Protein AF-A0A2A5AUA8-F1 (afdb_monomer_lite)

pLDDT: mean 87.91, std 11.99, range [38.09, 98.44]

Secondary structure (DSSP, 8-state):
-----SSS--TT--B----EETTEEPP----B---PPPEEEEEESSEEETT---EEEEEEE--TTTS-HHHHHHH---EEEEEETTSS-EEEEEEEEE-SSTT-SSS--EEEEEPPP---TTSS-S-EEEEEEEESSSS--EEEEEEEEESP-EEEEEESS---TT-----EEEEES---SS----EETTEEPPPPPGGG-------GGG--

Sequence (212 aa):
MHYKATSKAIGYDGFAPEVKVFDILTDNNITIWYYAEPEYEIVQPTAVPANQEANLMIKTDFKWEINNKEKIIAHGNFTCRFMSFDGKKVVFTNATILTYPVGDEGDPNTVSCKSPKWDLSGGLLREENIRVDVSINGVDYSGDRTILISENLDVYKIVPLCGPNEGSTRVKIIGTGFKQKEEISVKWGVIITRPLDKQALFDFVYNEAEFE

Foldseek 3Di:
DDDDDDDDRCAFDWDDDWDDDPNDTDDDDDIDGDADDKAWDDWPPQEDALQDKDWIKTFIGRPVVRGDQVCLQVQWFKKKWKAAPVRPDIDIWGKDFAPPVHPDDDRTGIIITIDDRHDPVVDPDQKGKIFMWIGRNVPDTDHRDIHMHGHHFDWDDKPPPDDDPVDPDDIDTDGDDPPGPDFDWDDDPPDIDDGDDCVSDDDDDDDPVVPD

Radius of gyration: 24.74 Å; chains: 1; bounding box: 65×42×75 Å

Structure (mmCIF, N/CA/C/O backbone):
data_AF-A0A2A5AUA8-F1
#
_entry.id   AF-A0A2A5AUA8-F1
#
loop_
_atom_site.group_PDB
_atom_site.id
_atom_site.type_symbol
_atom_site.label_atom_id
_atom_site.label_alt_id
_atom_site.label_comp_id
_atom_site.label_asym_id
_atom_site.label_entity_id
_atom_site.label_seq_id
_atom_site.pdbx_PDB_ins_code
_atom_site.Cartn_x
_atom_site.Cartn_y
_atom_site.Cartn_z
_atom_site.occupancy
_atom_site.B_iso_or_equiv
_atom_site.auth_seq_id
_atom_site.auth_comp_id
_atom_site.auth_asym_id
_atom_site.auth_atom_id
_atom_site.pdbx_PDB_model_num
ATOM 1 N N . MET A 1 1 ? 17.686 -8.078 -18.981 1.00 43.06 1 MET A N 1
ATOM 2 C CA . MET A 1 1 ? 18.790 -8.053 -19.974 1.00 43.06 1 MET A CA 1
ATOM 3 C C . MET A 1 1 ? 19.761 -6.949 -19.571 1.00 43.06 1 MET A C 1
ATOM 5 O O . MET A 1 1 ? 19.478 -5.789 -19.828 1.00 43.06 1 MET A O 1
ATOM 9 N N . HIS A 1 2 ? 20.864 -7.275 -18.893 1.00 38.09 2 HIS A N 1
ATOM 10 C CA . HIS A 1 2 ? 21.948 -6.311 -18.670 1.00 38.09 2 HIS A CA 1
ATOM 11 C C . HIS A 1 2 ? 22.884 -6.370 -19.878 1.00 38.09 2 HIS A C 1
ATOM 13 O O . HIS A 1 2 ? 23.710 -7.276 -19.973 1.00 38.09 2 HIS A O 1
ATOM 19 N N . TYR A 1 3 ? 22.741 -5.446 -20.827 1.00 45.16 3 TYR A N 1
ATOM 20 C CA . TYR A 1 3 ? 23.708 -5.333 -21.914 1.00 45.16 3 TYR A CA 1
ATOM 21 C C . TYR A 1 3 ? 24.957 -4.597 -21.409 1.00 45.16 3 TYR A C 1
ATOM 23 O O . TYR A 1 3 ? 24.914 -3.413 -21.076 1.00 45.16 3 TYR A O 1
ATOM 31 N N . LYS A 1 4 ? 26.087 -5.305 -21.349 1.00 49.00 4 LYS A N 1
ATOM 32 C CA . LYS A 1 4 ? 27.426 -4.717 -21.239 1.00 49.00 4 LYS A CA 1
ATOM 33 C C . LYS A 1 4 ? 28.349 -5.422 -22.226 1.00 49.00 4 LYS A C 1
ATOM 35 O O . LYS A 1 4 ? 28.795 -6.528 -21.944 1.00 49.00 4 LYS A O 1
ATOM 40 N N . ALA A 1 5 ? 28.696 -4.748 -23.321 1.00 47.81 5 ALA A N 1
ATOM 41 C CA . ALA A 1 5 ? 30.000 -4.910 -23.963 1.00 47.81 5 ALA A CA 1
ATOM 42 C C . ALA A 1 5 ? 30.320 -3.719 -24.885 1.00 47.81 5 ALA A C 1
ATOM 44 O O . ALA A 1 5 ? 29.491 -3.314 -25.691 1.00 47.81 5 ALA A O 1
ATOM 45 N N . THR A 1 6 ? 31.565 -3.235 -24.776 1.00 48.31 6 THR A N 1
ATOM 46 C CA . THR A 1 6 ? 32.277 -2.189 -25.551 1.00 48.31 6 THR A CA 1
ATOM 47 C C . THR A 1 6 ? 32.065 -0.705 -25.167 1.00 48.31 6 THR A C 1
ATOM 49 O O . THR A 1 6 ? 31.080 -0.066 -25.500 1.00 48.31 6 THR A O 1
ATOM 52 N N . SER A 1 7 ? 33.055 -0.211 -24.403 1.00 49.25 7 SER A N 1
ATOM 53 C CA . SER A 1 7 ? 33.517 1.160 -24.061 1.00 49.25 7 SER A CA 1
ATOM 54 C C . SER A 1 7 ? 32.559 2.297 -23.667 1.00 49.25 7 SER A C 1
ATOM 56 O O . SER A 1 7 ? 33.035 3.265 -23.073 1.00 49.25 7 SER A O 1
ATOM 58 N N . LYS A 1 8 ? 31.243 2.195 -23.856 1.00 50.44 8 LYS A N 1
ATOM 59 C CA . LYS A 1 8 ? 30.264 3.086 -23.212 1.00 50.44 8 LYS A CA 1
ATOM 60 C C . LYS A 1 8 ? 28.939 2.341 -23.082 1.00 50.44 8 LYS A C 1
ATOM 62 O O . LYS A 1 8 ? 28.325 1.985 -24.080 1.00 50.44 8 LYS A O 1
ATOM 67 N N . ALA A 1 9 ? 28.521 2.044 -21.853 1.00 58.41 9 ALA A N 1
ATOM 68 C CA . ALA A 1 9 ? 27.186 1.500 -21.626 1.00 58.41 9 ALA A CA 1
ATOM 69 C C . ALA A 1 9 ? 26.150 2.512 -22.143 1.00 58.41 9 ALA A C 1
ATOM 71 O O . ALA A 1 9 ? 26.318 3.706 -21.904 1.00 58.41 9 ALA A O 1
ATOM 72 N N . ILE A 1 10 ? 25.095 2.037 -22.816 1.00 62.94 10 ILE A N 1
ATOM 73 C CA . ILE A 1 10 ? 23.994 2.873 -23.344 1.00 62.94 10 ILE A CA 1
ATOM 74 C C . ILE A 1 10 ? 23.304 3.669 -22.211 1.00 62.94 10 ILE A C 1
ATOM 76 O O . ILE A 1 10 ? 22.662 4.685 -22.448 1.00 62.94 10 ILE A O 1
ATOM 80 N N . GLY A 1 11 ? 23.520 3.265 -20.952 1.00 74.75 11 GLY A N 1
ATOM 81 C CA . GLY A 1 11 ? 23.094 4.018 -19.779 1.00 74.75 11 GLY A CA 1
ATOM 82 C C . GLY A 1 11 ? 21.574 4.089 -19.712 1.00 74.75 11 GLY A C 1
ATOM 83 O O . GLY A 1 11 ? 20.914 3.057 -19.801 1.00 74.75 11 GLY A O 1
ATOM 84 N N . TYR A 1 12 ? 21.047 5.303 -19.565 1.00 79.50 12 TYR A N 1
ATOM 85 C CA . TYR A 1 12 ? 19.610 5.592 -19.470 1.00 79.50 12 TYR A CA 1
ATOM 86 C C . TYR A 1 12 ? 19.040 6.202 -20.762 1.00 79.50 12 TYR A C 1
ATOM 88 O O . TYR A 1 12 ? 17.847 6.511 -20.843 1.00 79.50 12 TYR A O 1
ATOM 96 N N . ASP A 1 13 ? 19.882 6.365 -21.787 1.00 78.25 13 ASP A N 1
ATOM 97 C CA . ASP A 1 13 ? 19.450 6.873 -23.081 1.00 78.25 13 ASP A CA 1
ATOM 98 C C . ASP A 1 13 ? 18.596 5.829 -23.804 1.00 78.25 13 ASP A C 1
ATOM 100 O O . ASP A 1 13 ? 18.804 4.618 -23.701 1.00 78.25 13 ASP A O 1
ATOM 104 N N . GLY A 1 14 ? 17.588 6.316 -24.527 1.00 80.44 14 GLY A N 1
ATOM 105 C CA . GLY A 1 14 ? 16.722 5.444 -25.308 1.00 80.44 14 GLY A CA 1
ATOM 106 C C . GLY A 1 14 ? 17.417 4.971 -26.583 1.00 80.44 14 GLY A C 1
ATOM 107 O O . GLY A 1 14 ? 18.107 5.757 -27.227 1.00 80.44 14 GLY A O 1
ATOM 108 N N . PHE A 1 15 ? 17.194 3.721 -26.981 1.00 83.81 15 PHE A N 1
ATOM 109 C CA . PHE A 1 15 ? 17.688 3.171 -28.245 1.00 83.81 15 PHE A CA 1
ATOM 110 C C . PHE A 1 15 ? 16.675 2.209 -28.870 1.00 83.81 15 PHE A C 1
ATOM 112 O O . PHE A 1 15 ? 15.888 1.586 -28.159 1.00 83.81 15 PHE A O 1
ATOM 119 N N . ALA A 1 16 ? 16.697 2.081 -30.197 1.00 86.81 16 ALA A N 1
ATOM 120 C CA . ALA A 1 16 ? 15.897 1.087 -30.905 1.00 86.81 16 ALA A CA 1
ATOM 121 C C . ALA A 1 16 ? 16.680 -0.234 -30.991 1.00 86.81 16 ALA A C 1
ATOM 123 O O . ALA A 1 16 ? 17.804 -0.233 -31.501 1.00 86.81 16 ALA A O 1
ATOM 124 N N . PRO A 1 17 ? 16.157 -1.357 -30.469 1.00 87.06 17 PRO A N 1
ATOM 125 C CA . PRO A 1 17 ? 16.811 -2.640 -30.624 1.00 87.06 17 PRO A CA 1
ATOM 126 C C . PRO A 1 17 ? 16.609 -3.143 -32.056 1.00 87.06 17 PRO A C 1
ATOM 128 O O . PRO A 1 17 ? 15.492 -3.167 -32.572 1.00 87.06 17 PRO A O 1
ATOM 131 N N . GLU A 1 18 ? 17.689 -3.595 -32.682 1.00 89.38 18 GLU A N 1
ATOM 132 C CA . GLU A 1 18 ? 17.662 -4.188 -34.017 1.00 89.38 18 GLU A CA 1
ATOM 133 C C . GLU A 1 18 ? 17.841 -5.706 -33.913 1.00 89.38 18 GLU A C 1
ATOM 135 O O . GLU A 1 18 ? 18.704 -6.206 -33.186 1.00 89.38 18 GLU A O 1
ATOM 140 N N . VAL A 1 19 ? 17.028 -6.461 -34.652 1.00 90.06 19 VAL A N 1
ATOM 141 C CA . VAL A 1 19 ? 17.154 -7.914 -34.770 1.00 90.06 19 VAL A CA 1
ATOM 142 C C . VAL A 1 19 ? 17.913 -8.232 -36.051 1.00 90.06 19 VAL A C 1
ATOM 144 O O . VAL A 1 19 ? 17.558 -7.764 -37.131 1.00 90.06 19 VAL A O 1
ATOM 147 N N . LYS A 1 20 ? 18.962 -9.049 -35.941 1.00 92.94 20 LYS A N 1
ATOM 148 C CA . LYS A 1 20 ? 19.770 -9.491 -37.082 1.00 92.94 20 LYS A CA 1
ATOM 149 C C . LYS A 1 20 ? 19.361 -10.899 -37.522 1.00 92.94 20 LYS A C 1
ATOM 151 O O . LYS A 1 20 ? 19.368 -11.818 -36.704 1.00 92.94 20 LYS A O 1
ATOM 156 N N . VAL A 1 21 ? 19.069 -11.088 -38.811 1.00 91.00 21 VAL A N 1
ATOM 157 C CA . VAL A 1 21 ? 18.892 -12.407 -39.447 1.00 91.00 21 VAL A CA 1
ATOM 158 C C . VAL A 1 21 ? 19.810 -12.484 -40.668 1.00 91.00 21 VAL A C 1
ATOM 160 O O . VAL A 1 21 ? 19.727 -11.650 -41.567 1.00 91.00 21 VAL A O 1
ATOM 163 N N . PHE A 1 22 ? 20.710 -13.473 -40.697 1.00 90.50 22 PHE A N 1
ATOM 164 C CA . PHE A 1 22 ? 21.882 -13.473 -41.589 1.00 90.50 22 PHE A CA 1
ATOM 165 C C . PHE A 1 22 ? 22.662 -12.162 -41.453 1.00 90.50 22 PHE A C 1
ATOM 167 O O . PHE A 1 22 ? 23.039 -11.831 -40.337 1.00 90.50 22 PHE A O 1
ATOM 174 N N . ASP A 1 23 ? 22.874 -11.413 -42.536 1.00 90.69 23 ASP A N 1
ATOM 175 C CA . ASP A 1 23 ? 23.530 -10.100 -42.532 1.00 90.69 23 ASP A CA 1
ATOM 176 C C . ASP A 1 23 ? 22.563 -8.916 -42.663 1.00 90.69 23 ASP A C 1
ATOM 178 O O . ASP A 1 23 ? 22.989 -7.784 -42.875 1.00 90.69 23 ASP A O 1
ATOM 182 N N . ILE A 1 24 ? 21.264 -9.163 -42.489 1.00 88.94 24 ILE A N 1
ATOM 183 C CA . ILE A 1 24 ? 20.218 -8.142 -42.567 1.00 88.94 24 ILE A CA 1
ATOM 184 C C . ILE A 1 24 ? 19.786 -7.768 -41.147 1.00 88.94 24 ILE A C 1
ATOM 186 O O . ILE A 1 24 ? 19.423 -8.639 -40.353 1.00 88.94 24 ILE A O 1
ATOM 190 N N . LEU A 1 25 ? 19.825 -6.473 -40.832 1.00 90.81 25 LEU A N 1
ATOM 191 C CA . LEU A 1 25 ? 19.245 -5.899 -39.618 1.00 90.81 25 LEU A CA 1
ATOM 192 C C . LEU A 1 25 ? 17.821 -5.419 -39.906 1.00 90.81 25 LEU A C 1
ATOM 194 O O . LEU A 1 25 ? 17.537 -4.906 -40.988 1.00 90.81 25 LEU A O 1
ATOM 198 N N . THR A 1 26 ? 16.923 -5.586 -38.941 1.00 90.88 26 THR A N 1
ATOM 199 C CA . THR A 1 26 ? 15.607 -4.943 -38.979 1.00 90.88 26 THR A CA 1
ATOM 200 C C . THR A 1 26 ? 15.747 -3.441 -38.775 1.00 90.88 26 THR A C 1
ATOM 202 O O . THR A 1 26 ? 16.435 -3.032 -37.845 1.00 90.88 26 THR A O 1
ATOM 205 N N . ASP A 1 27 ? 14.996 -2.651 -39.534 1.00 87.88 27 ASP A N 1
ATOM 206 C CA . ASP A 1 27 ? 14.796 -1.227 -39.267 1.00 87.88 27 ASP A CA 1
ATOM 207 C C . ASP A 1 27 ? 13.465 -1.034 -38.524 1.00 87.88 27 ASP A C 1
ATOM 209 O O . ASP A 1 27 ? 12.412 -1.490 -38.982 1.00 87.88 27 ASP A O 1
ATOM 213 N N . ASN A 1 28 ? 13.514 -0.429 -37.337 1.00 87.25 28 ASN A N 1
ATOM 214 C CA . ASN A 1 28 ? 12.330 -0.071 -36.566 1.00 87.25 28 ASN A CA 1
ATOM 215 C C . ASN A 1 28 ? 12.598 1.160 -35.693 1.00 87.25 28 ASN A C 1
ATOM 217 O O . ASN A 1 28 ? 13.727 1.429 -35.297 1.00 87.25 28 ASN A O 1
ATOM 221 N N . ASN A 1 29 ? 11.531 1.875 -35.337 1.00 82.69 29 ASN A N 1
ATOM 222 C CA . ASN A 1 29 ? 11.599 3.064 -34.486 1.00 82.69 29 ASN A CA 1
ATOM 223 C C . ASN A 1 29 ? 11.049 2.797 -33.068 1.00 82.69 29 ASN A C 1
ATOM 225 O O . ASN A 1 29 ? 10.409 3.663 -32.469 1.00 82.69 29 ASN A O 1
ATOM 229 N N . ILE A 1 30 ? 11.205 1.569 -32.557 1.00 85.44 30 ILE A N 1
ATOM 230 C CA . ILE A 1 30 ? 10.701 1.174 -31.236 1.00 85.44 30 ILE A CA 1
ATOM 231 C C . ILE A 1 30 ? 11.800 1.411 -30.206 1.00 85.44 30 ILE A C 1
ATOM 233 O O . ILE A 1 30 ? 12.680 0.583 -30.013 1.00 85.44 30 ILE A O 1
ATOM 237 N N . THR A 1 31 ? 11.740 2.542 -29.514 1.00 84.81 31 THR A N 1
ATOM 238 C CA . THR A 1 31 ? 12.755 2.912 -28.523 1.00 84.81 31 THR A CA 1
ATOM 239 C C . THR A 1 31 ? 12.503 2.238 -27.174 1.00 84.81 31 THR A C 1
ATOM 241 O O . THR A 1 31 ? 11.457 2.446 -26.558 1.00 84.81 31 THR A O 1
ATOM 244 N N . ILE A 1 32 ? 13.493 1.504 -26.667 1.00 86.88 32 ILE A N 1
ATOM 245 C CA . ILE A 1 32 ? 13.554 1.043 -25.275 1.00 86.88 32 ILE A CA 1
ATOM 246 C C . ILE A 1 32 ? 14.492 1.935 -24.463 1.00 86.88 32 ILE A C 1
ATOM 248 O O . ILE A 1 32 ? 15.380 2.581 -25.013 1.00 86.88 32 ILE A O 1
ATOM 252 N N . TRP A 1 33 ? 14.290 1.990 -23.152 1.00 86.94 33 TRP A N 1
ATOM 253 C CA . TRP A 1 33 ? 15.100 2.782 -22.229 1.00 86.94 33 TRP A CA 1
ATOM 254 C C . TRP A 1 33 ? 15.195 2.072 -20.880 1.00 86.94 33 TRP A C 1
ATOM 256 O O . TRP A 1 33 ? 14.380 1.203 -20.565 1.00 86.94 33 TRP A O 1
ATOM 266 N N . TYR A 1 34 ? 16.203 2.443 -20.100 1.00 89.62 34 TYR A N 1
ATOM 267 C CA . TYR A 1 34 ? 16.424 1.917 -18.758 1.00 89.62 34 TYR A CA 1
ATOM 268 C C . TYR A 1 34 ? 16.183 3.010 -17.716 1.00 89.62 34 TYR A C 1
ATOM 270 O O . TYR A 1 34 ? 16.404 4.188 -17.994 1.00 89.62 34 TYR A O 1
ATOM 278 N N . TYR A 1 35 ? 15.777 2.606 -16.514 1.00 91.81 35 TYR A N 1
ATOM 279 C CA . TYR A 1 35 ? 15.779 3.440 -15.314 1.00 91.81 35 TYR A CA 1
ATOM 280 C C . TYR A 1 35 ? 16.680 2.823 -14.246 1.00 91.81 35 TYR A C 1
ATOM 282 O O . TYR A 1 35 ? 16.897 1.611 -14.215 1.00 91.81 35 TYR A O 1
ATOM 290 N N . ALA A 1 36 ? 17.215 3.670 -13.375 1.00 92.94 36 ALA A N 1
ATOM 291 C CA . ALA A 1 36 ? 17.776 3.265 -12.101 1.00 92.94 36 ALA A CA 1
ATOM 292 C C . ALA A 1 36 ? 16.634 2.824 -11.180 1.00 92.94 36 ALA A C 1
ATOM 294 O O . ALA A 1 36 ? 15.635 3.536 -11.056 1.00 92.94 36 ALA A O 1
ATOM 295 N N . GLU A 1 37 ? 16.778 1.660 -10.553 1.00 92.94 37 GLU A N 1
ATOM 296 C CA . GLU A 1 37 ? 15.783 1.133 -9.618 1.00 92.94 37 GLU A CA 1
ATOM 297 C C . GLU A 1 37 ? 15.566 2.122 -8.452 1.00 92.94 37 GLU A C 1
ATOM 299 O O . GLU A 1 37 ? 16.554 2.557 -7.851 1.00 92.94 37 GLU A O 1
ATOM 304 N N . PRO A 1 38 ? 14.315 2.495 -8.125 1.00 95.44 38 PRO A N 1
ATOM 305 C CA . PRO A 1 38 ? 14.027 3.347 -6.981 1.00 95.44 38 PRO A CA 1
ATOM 306 C C . PRO A 1 38 ? 14.409 2.699 -5.655 1.00 95.44 38 PRO A C 1
ATOM 308 O O . PRO A 1 38 ? 14.366 1.479 -5.489 1.00 95.44 38 PRO A O 1
ATOM 311 N N . GLU A 1 39 ? 14.676 3.539 -4.663 1.00 96.81 39 GLU A N 1
ATOM 312 C CA . GLU A 1 39 ? 14.786 3.107 -3.278 1.00 96.81 39 GLU A CA 1
ATOM 313 C C . GLU A 1 39 ? 13.457 3.342 -2.566 1.00 96.81 39 GLU A C 1
ATOM 315 O O . GLU A 1 39 ? 13.065 4.465 -2.254 1.00 96.81 39 GLU A O 1
ATOM 320 N N . TYR A 1 40 ? 12.751 2.254 -2.288 1.00 96.75 40 TYR A N 1
ATOM 321 C CA . TYR A 1 40 ? 11.594 2.269 -1.403 1.00 96.75 40 TYR A CA 1
ATOM 322 C C . TYR A 1 40 ? 12.099 2.373 0.036 1.00 96.75 40 TYR A C 1
ATOM 324 O O . TYR A 1 40 ? 13.053 1.681 0.384 1.00 96.75 40 TYR A O 1
ATOM 332 N N . GLU A 1 41 ? 11.483 3.211 0.873 1.00 95.25 41 GLU A N 1
ATOM 333 C CA . GLU A 1 41 ? 11.931 3.512 2.241 1.00 95.25 41 GLU A CA 1
ATOM 334 C C . GLU A 1 41 ? 10.923 3.044 3.301 1.00 95.25 41 GLU A C 1
ATOM 336 O O . GLU A 1 41 ? 11.170 2.072 4.015 1.00 95.25 41 GLU A O 1
ATOM 341 N N . ILE A 1 42 ? 9.776 3.710 3.421 1.00 95.12 42 ILE A N 1
ATOM 342 C CA . ILE A 1 42 ? 8.810 3.487 4.505 1.00 95.12 42 ILE A CA 1
ATOM 343 C C . ILE A 1 42 ? 7.433 3.279 3.889 1.00 95.12 42 ILE A C 1
ATOM 345 O O . ILE A 1 42 ? 7.012 4.097 3.079 1.00 95.12 42 ILE A O 1
ATOM 349 N N . VAL A 1 43 ? 6.733 2.221 4.307 1.00 96.69 43 VAL A N 1
ATOM 350 C CA . VAL A 1 43 ? 5.320 1.987 3.978 1.00 96.69 43 VAL A CA 1
ATOM 351 C C . VAL A 1 43 ? 4.433 2.386 5.158 1.00 96.69 43 VAL A C 1
ATOM 353 O O . VAL A 1 43 ? 4.705 2.019 6.303 1.00 96.69 43 VAL A O 1
ATOM 356 N N . GLN A 1 44 ? 3.377 3.149 4.884 1.00 95.00 44 GLN A N 1
ATOM 357 C CA . GLN A 1 44 ? 2.337 3.505 5.849 1.00 95.00 44 GLN A CA 1
ATOM 358 C C . GLN A 1 44 ? 0.942 3.360 5.226 1.00 95.00 44 GLN A C 1
ATOM 360 O O . GLN A 1 44 ? 0.790 3.699 4.058 1.00 95.00 44 GLN A O 1
ATOM 365 N N . PRO A 1 45 ? -0.085 2.935 5.980 1.00 94.50 45 PRO A N 1
ATOM 366 C CA . PRO A 1 45 ? -0.001 2.359 7.324 1.00 94.50 45 PRO A CA 1
ATOM 367 C C . PRO A 1 45 ? 0.778 1.033 7.349 1.00 94.50 45 PRO A C 1
ATOM 369 O O . PRO A 1 45 ? 0.945 0.365 6.332 1.00 94.50 45 PRO A O 1
ATOM 372 N N . THR A 1 46 ? 1.284 0.656 8.528 1.00 94.12 46 THR A N 1
ATOM 373 C CA . THR A 1 46 ? 2.021 -0.615 8.711 1.00 94.12 46 THR A CA 1
ATOM 374 C C . THR A 1 46 ? 1.106 -1.807 8.988 1.00 94.12 46 THR A C 1
ATOM 376 O O . THR A 1 46 ? 1.586 -2.937 9.048 1.00 94.12 46 THR A O 1
ATOM 379 N N . ALA A 1 47 ? -0.187 -1.560 9.201 1.00 92.94 47 ALA A N 1
ATOM 380 C CA . ALA A 1 47 ? -1.192 -2.584 9.429 1.00 92.94 47 ALA A CA 1
ATOM 381 C C . ALA A 1 47 ? -2.500 -2.215 8.720 1.00 92.94 47 ALA A C 1
ATOM 383 O O . ALA A 1 47 ? -2.845 -1.037 8.644 1.00 92.94 47 ALA A O 1
ATOM 384 N N . VAL A 1 48 ? -3.215 -3.214 8.205 1.00 94.06 48 VAL A N 1
ATOM 385 C CA . VAL A 1 48 ? -4.522 -3.042 7.563 1.00 94.06 48 VAL A CA 1
ATOM 386 C C . VAL A 1 48 ? -5.435 -4.210 7.944 1.00 94.06 48 VAL A C 1
ATOM 388 O O . VAL A 1 48 ? -5.008 -5.360 7.843 1.00 94.06 48 VAL A O 1
ATOM 391 N N . PRO A 1 49 ? -6.692 -3.972 8.351 1.00 93.38 49 PRO A N 1
ATOM 392 C CA . PRO A 1 49 ? -7.639 -5.057 8.581 1.00 93.38 49 PRO A CA 1
ATOM 393 C C . PRO A 1 49 ? -8.013 -5.781 7.283 1.00 93.38 49 PRO A C 1
ATOM 395 O O . PRO A 1 49 ? -8.301 -5.159 6.262 1.00 93.38 49 PRO A O 1
ATOM 398 N N . ALA A 1 50 ? -8.057 -7.110 7.354 1.00 93.81 50 ALA A N 1
ATOM 399 C CA . ALA A 1 50 ? -8.259 -8.036 6.238 1.00 93.81 50 ALA A CA 1
ATOM 400 C C . ALA A 1 50 ? -9.464 -7.729 5.328 1.00 93.81 50 ALA A C 1
ATOM 402 O O . ALA A 1 50 ? -9.402 -7.934 4.114 1.00 93.81 50 ALA A O 1
ATOM 403 N N . ASN A 1 51 ? -10.562 -7.222 5.892 1.00 93.38 51 ASN A N 1
ATOM 404 C CA . ASN A 1 51 ? -11.789 -6.904 5.159 1.00 93.38 51 ASN A CA 1
ATOM 405 C C . ASN A 1 51 ? -11.822 -5.483 4.561 1.00 93.38 51 ASN A C 1
ATOM 407 O O . ASN A 1 51 ? -12.805 -5.136 3.894 1.00 93.38 51 ASN A O 1
ATOM 411 N N . GLN A 1 52 ? -10.781 -4.673 4.770 1.00 92.62 52 GLN A N 1
ATOM 412 C CA . GLN A 1 52 ? -10.693 -3.290 4.298 1.00 92.62 52 GLN A CA 1
ATOM 413 C C . GLN A 1 52 ? -9.640 -3.112 3.201 1.00 92.62 52 GLN A C 1
ATOM 415 O O . GLN A 1 52 ? -8.709 -3.898 3.050 1.00 92.62 52 GLN A O 1
ATOM 420 N N . GLU A 1 53 ? -9.788 -2.020 2.456 1.00 94.19 53 GLU A N 1
ATOM 421 C CA . GLU A 1 53 ? -8.757 -1.498 1.563 1.00 94.19 53 GLU A CA 1
ATOM 422 C C . GLU A 1 53 ? -8.223 -0.196 2.166 1.00 94.19 53 GLU A C 1
ATOM 424 O O . GLU A 1 53 ? -9.000 0.700 2.505 1.00 94.19 53 GLU A O 1
ATOM 429 N N . ALA A 1 54 ? -6.906 -0.073 2.288 1.00 93.31 54 ALA A N 1
ATOM 430 C CA . ALA A 1 54 ? -6.239 1.139 2.743 1.00 93.31 54 ALA A CA 1
ATOM 431 C C . ALA A 1 54 ? -5.350 1.698 1.632 1.00 93.31 54 ALA A C 1
ATOM 433 O O . ALA A 1 54 ? -4.740 0.946 0.871 1.00 93.31 54 ALA A O 1
ATOM 434 N N . ASN A 1 55 ? -5.249 3.025 1.552 1.00 95.50 55 ASN A N 1
ATOM 435 C CA . ASN A 1 55 ? -4.254 3.668 0.699 1.00 95.50 55 ASN A CA 1
ATOM 436 C C . ASN A 1 55 ? -2.893 3.555 1.391 1.00 95.50 55 ASN A C 1
ATOM 438 O O . ASN A 1 55 ? -2.643 4.238 2.385 1.00 95.50 55 ASN A O 1
ATOM 442 N N . LEU A 1 56 ? -2.034 2.685 0.872 1.00 96.31 56 LEU A N 1
ATOM 443 C CA . LEU A 1 56 ? -0.655 2.563 1.310 1.00 96.31 56 LEU A CA 1
ATOM 444 C C . LEU A 1 56 ? 0.187 3.627 0.615 1.00 96.31 56 LEU A C 1
ATOM 446 O O . LEU A 1 56 ? 0.109 3.788 -0.599 1.00 96.31 56 LEU A O 1
ATOM 450 N N . MET A 1 57 ? 0.999 4.324 1.394 1.00 97.12 57 MET A N 1
ATOM 451 C CA . MET A 1 57 ? 1.946 5.343 0.975 1.00 97.12 57 MET A CA 1
ATOM 452 C C . MET A 1 57 ? 3.349 4.800 1.218 1.00 97.12 57 MET A C 1
ATOM 454 O O . MET A 1 57 ? 3.734 4.543 2.360 1.00 97.12 57 MET A O 1
ATOM 458 N N . ILE A 1 58 ? 4.102 4.595 0.143 1.00 98.00 58 ILE A N 1
ATOM 459 C CA . ILE A 1 58 ? 5.468 4.083 0.170 1.00 98.00 58 ILE A CA 1
ATOM 460 C C . ILE A 1 58 ? 6.400 5.236 -0.193 1.00 98.00 58 ILE A C 1
ATOM 462 O O . ILE A 1 58 ? 6.496 5.620 -1.362 1.00 98.00 58 ILE A O 1
ATOM 466 N N . LYS A 1 59 ? 7.086 5.800 0.806 1.00 97.50 59 LYS A N 1
ATOM 467 C CA . LYS A 1 59 ? 8.120 6.818 0.582 1.00 97.50 59 LYS A CA 1
ATOM 468 C C . LYS A 1 59 ? 9.188 6.229 -0.338 1.00 97.50 59 LYS A C 1
ATOM 470 O O . LYS A 1 59 ? 9.668 5.126 -0.073 1.00 97.50 59 LYS A O 1
ATOM 475 N N . THR A 1 60 ? 9.501 6.936 -1.416 1.00 97.81 60 THR A N 1
ATOM 476 C CA . THR A 1 60 ? 10.317 6.423 -2.516 1.00 97.81 60 THR A CA 1
ATOM 477 C C . THR A 1 60 ? 11.280 7.496 -3.009 1.00 97.81 60 THR A C 1
ATOM 479 O O . THR A 1 60 ? 10.858 8.586 -3.394 1.00 97.81 60 THR A O 1
ATOM 482 N N . ASP A 1 61 ? 12.565 7.162 -3.053 1.00 97.19 61 ASP A N 1
ATOM 483 C CA . ASP A 1 61 ? 13.558 7.900 -3.823 1.00 97.19 61 ASP A CA 1
ATOM 484 C C . ASP A 1 61 ? 13.615 7.317 -5.239 1.00 97.19 61 ASP A C 1
ATOM 486 O O . ASP A 1 61 ? 14.155 6.237 -5.482 1.00 97.19 61 ASP A O 1
ATOM 490 N N . PHE A 1 62 ? 13.019 8.037 -6.184 1.00 96.88 62 PHE A N 1
ATOM 491 C CA . PHE A 1 62 ? 12.980 7.655 -7.593 1.00 96.88 62 PHE A CA 1
ATOM 492 C C . PHE A 1 62 ? 14.270 7.974 -8.353 1.00 96.88 62 PHE A C 1
ATOM 494 O O . PHE A 1 62 ? 14.293 7.787 -9.570 1.00 96.88 62 PHE A O 1
ATOM 501 N N . LYS A 1 63 ? 15.327 8.456 -7.687 1.00 96.25 63 LYS A N 1
ATOM 502 C CA . LYS A 1 63 ? 16.610 8.797 -8.315 1.00 96.25 63 LYS A CA 1
ATOM 503 C C . LYS A 1 63 ? 16.463 9.815 -9.445 1.00 96.25 63 LYS A C 1
ATOM 505 O O . LYS A 1 63 ? 17.016 9.625 -10.529 1.00 96.25 63 LYS A O 1
ATOM 510 N N . TRP A 1 64 ? 15.668 10.872 -9.245 1.00 95.25 64 TRP A N 1
ATOM 511 C CA . TRP A 1 64 ? 15.366 11.874 -10.285 1.00 95.25 64 TRP A CA 1
ATOM 512 C C . TRP A 1 64 ? 16.597 12.625 -10.813 1.00 95.25 64 TRP A C 1
ATOM 514 O O . TRP A 1 64 ? 16.553 13.195 -11.898 1.00 95.25 64 TRP A O 1
ATOM 524 N N . GLU A 1 65 ? 17.714 12.593 -10.090 1.00 93.56 65 GLU A N 1
ATOM 525 C CA . GLU A 1 65 ? 19.011 13.099 -10.539 1.00 93.56 65 GLU A CA 1
ATOM 526 C C . GLU A 1 65 ? 19.643 12.264 -11.667 1.00 93.56 65 GLU A C 1
ATOM 528 O O . GLU A 1 65 ? 20.541 12.742 -12.360 1.00 93.56 65 GLU A O 1
ATOM 533 N N . ILE A 1 66 ? 19.165 11.032 -11.868 1.00 92.06 66 ILE A N 1
ATOM 534 C CA . ILE A 1 66 ? 19.621 10.097 -12.904 1.00 92.06 66 ILE A CA 1
ATOM 535 C C . ILE A 1 66 ? 18.474 9.717 -13.852 1.00 92.06 66 ILE A C 1
ATOM 537 O O . ILE A 1 66 ? 18.666 9.608 -15.064 1.00 92.06 66 ILE A O 1
ATOM 541 N N . ASN A 1 67 ? 17.283 9.493 -13.302 1.00 93.25 67 ASN A N 1
ATOM 542 C CA . ASN A 1 67 ? 16.117 9.007 -14.018 1.00 93.25 67 ASN A CA 1
ATOM 543 C C . ASN A 1 67 ? 15.390 10.112 -14.784 1.00 93.25 67 ASN A C 1
ATOM 545 O O . ASN A 1 67 ? 15.162 11.209 -14.280 1.00 93.25 67 ASN A O 1
ATOM 549 N N . ASN A 1 68 ? 14.935 9.791 -15.999 1.00 92.75 68 ASN A N 1
ATOM 550 C CA . ASN A 1 68 ? 14.120 10.706 -16.790 1.00 92.75 68 ASN A CA 1
ATOM 551 C C . ASN A 1 68 ? 12.673 10.721 -16.270 1.00 92.75 68 ASN A C 1
ATOM 553 O O . ASN A 1 68 ? 11.884 9.808 -16.537 1.00 92.75 68 ASN A O 1
ATOM 557 N N . LYS A 1 69 ? 12.343 11.780 -15.531 1.00 93.69 69 LYS A N 1
ATOM 558 C CA . LYS A 1 69 ? 11.041 11.981 -14.896 1.00 93.69 69 LYS A CA 1
ATOM 559 C C . LYS A 1 69 ? 9.888 11.974 -15.899 1.00 93.69 69 LYS A C 1
ATOM 561 O O . LYS A 1 69 ? 8.900 11.278 -15.675 1.00 93.69 69 LYS A O 1
ATOM 566 N N . GLU A 1 70 ? 10.008 12.695 -17.013 1.00 92.94 70 GLU A N 1
ATOM 567 C CA . GLU A 1 70 ? 8.938 12.805 -18.009 1.00 92.94 70 GLU A CA 1
ATOM 568 C C . GLU A 1 70 ? 8.601 11.439 -18.622 1.00 92.94 70 GLU A C 1
ATOM 570 O O . GLU A 1 70 ? 7.426 11.100 -18.757 1.00 92.94 70 GLU A O 1
ATOM 575 N N . LYS A 1 71 ? 9.615 10.619 -18.930 1.00 91.88 71 LYS A N 1
ATOM 576 C CA . LYS A 1 71 ? 9.420 9.255 -19.444 1.00 91.88 71 LYS A CA 1
ATOM 577 C C . LYS A 1 71 ? 8.761 8.343 -18.418 1.00 91.88 71 LYS A C 1
ATOM 579 O O . LYS A 1 71 ? 7.851 7.603 -18.781 1.00 91.88 71 LYS A O 1
ATOM 584 N N . ILE A 1 72 ? 9.201 8.387 -17.160 1.00 94.44 72 ILE A N 1
ATOM 585 C CA . ILE A 1 72 ? 8.619 7.557 -16.098 1.00 94.44 72 ILE A CA 1
ATOM 586 C C . ILE A 1 72 ? 7.157 7.942 -15.848 1.00 94.44 72 ILE A C 1
ATOM 588 O O . ILE A 1 72 ? 6.314 7.058 -15.742 1.00 94.44 72 ILE A O 1
ATOM 592 N N . ILE A 1 73 ? 6.832 9.236 -15.824 1.00 93.44 73 ILE A N 1
ATOM 593 C CA . ILE A 1 73 ? 5.448 9.704 -15.665 1.00 93.44 73 ILE A CA 1
ATOM 594 C C . ILE A 1 73 ? 4.585 9.304 -16.871 1.00 93.44 73 ILE A C 1
ATOM 596 O O . ILE A 1 73 ? 3.450 8.872 -16.692 1.00 93.44 73 ILE A O 1
ATOM 600 N N . ALA A 1 74 ? 5.105 9.438 -18.094 1.00 92.50 74 ALA A N 1
ATOM 601 C CA . ALA A 1 74 ? 4.333 9.187 -19.311 1.00 92.50 74 ALA A CA 1
ATOM 602 C C . ALA A 1 74 ? 4.154 7.696 -19.643 1.00 92.50 74 ALA A C 1
ATOM 604 O O . ALA A 1 74 ? 3.168 7.326 -20.281 1.00 92.50 74 ALA A O 1
ATOM 605 N N . HIS A 1 75 ? 5.113 6.848 -19.263 1.00 92.06 75 HIS A N 1
ATOM 606 C CA . HIS A 1 75 ? 5.179 5.453 -19.713 1.00 92.06 75 HIS A CA 1
ATOM 607 C C . HIS A 1 75 ? 5.282 4.426 -18.582 1.00 92.06 75 HIS A C 1
ATOM 609 O O . HIS A 1 75 ? 5.248 3.227 -18.858 1.00 92.06 75 HIS A O 1
ATOM 615 N N . GLY A 1 76 ? 5.415 4.860 -17.327 1.00 93.75 76 GLY A N 1
ATOM 616 C CA . GLY A 1 76 ? 5.428 3.966 -16.175 1.00 93.75 76 GLY A CA 1
ATOM 617 C C . GLY A 1 76 ? 4.094 3.238 -16.015 1.00 93.75 76 GLY A C 1
ATOM 618 O O . GLY A 1 76 ? 3.025 3.844 -16.035 1.00 93.75 76 GLY A O 1
ATOM 619 N N . ASN A 1 77 ? 4.165 1.927 -15.814 1.00 96.38 77 ASN A N 1
ATOM 620 C CA . ASN A 1 77 ? 3.055 1.071 -15.424 1.00 96.38 77 ASN A CA 1
ATOM 621 C C . ASN A 1 77 ? 3.209 0.684 -13.946 1.00 96.38 77 ASN A C 1
ATOM 623 O O . ASN A 1 77 ? 3.598 -0.435 -13.598 1.00 96.38 77 ASN A O 1
ATOM 627 N N . PHE A 1 78 ? 2.954 1.660 -13.078 1.00 97.62 78 PHE A N 1
ATOM 628 C CA . PHE A 1 78 ? 3.136 1.508 -11.644 1.00 97.62 78 PHE A CA 1
ATOM 629 C C . PHE A 1 78 ? 2.145 0.502 -11.057 1.00 97.62 78 PHE A C 1
ATOM 631 O O . PHE A 1 78 ? 0.929 0.680 -11.135 1.00 97.62 78 PHE A O 1
ATOM 638 N N . THR A 1 79 ? 2.662 -0.547 -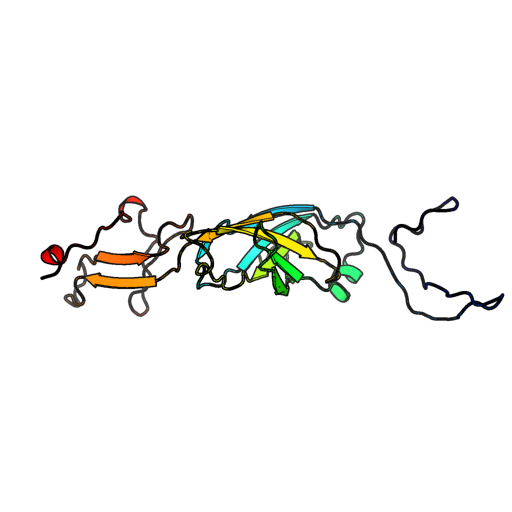10.421 1.00 98.38 79 THR A N 1
ATOM 639 C CA . THR A 1 79 ? 1.844 -1.575 -9.760 1.00 98.38 79 THR A CA 1
ATOM 640 C C . THR A 1 79 ? 2.482 -2.021 -8.450 1.00 98.38 79 THR A C 1
ATOM 642 O O . THR A 1 79 ? 3.705 -2.059 -8.327 1.00 98.38 79 THR A O 1
ATOM 645 N N . CYS A 1 80 ? 1.653 -2.377 -7.473 1.00 98.44 80 CYS A N 1
A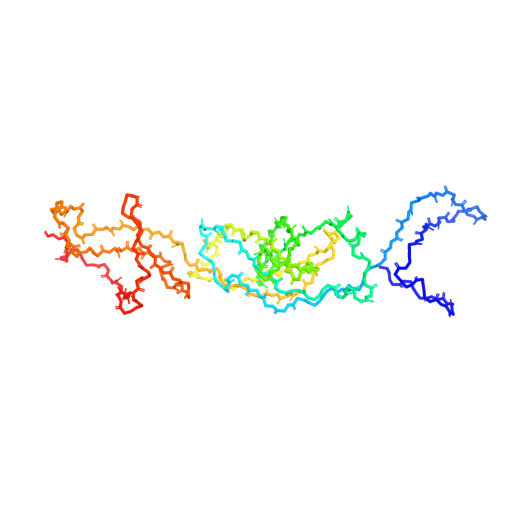TOM 646 C CA . CYS A 1 80 ? 2.074 -3.037 -6.242 1.00 98.44 80 CYS A CA 1
ATOM 647 C C . CYS A 1 80 ? 1.753 -4.533 -6.319 1.00 98.44 80 CYS A C 1
ATOM 649 O O . CYS A 1 80 ? 0.680 -4.916 -6.790 1.00 98.44 80 CYS A O 1
ATOM 651 N N . ARG A 1 81 ? 2.658 -5.375 -5.818 1.00 98.44 81 ARG A N 1
ATOM 652 C CA . ARG A 1 81 ? 2.467 -6.818 -5.641 1.00 98.44 81 ARG A CA 1
ATOM 653 C C . ARG A 1 81 ? 2.443 -7.150 -4.156 1.00 98.44 81 ARG A C 1
ATOM 655 O O . ARG A 1 81 ? 3.426 -6.938 -3.455 1.00 98.44 81 ARG A O 1
ATOM 662 N N . PHE A 1 82 ? 1.332 -7.720 -3.712 1.00 97.94 82 PHE A N 1
ATOM 663 C CA . PHE A 1 82 ? 1.094 -8.198 -2.356 1.00 97.94 82 PHE A CA 1
ATOM 664 C C . PHE A 1 82 ? 1.240 -9.709 -2.318 1.00 97.94 82 PHE A C 1
ATOM 666 O O . PHE A 1 82 ? 0.641 -10.390 -3.150 1.00 97.94 82 PHE A O 1
ATOM 673 N N . MET A 1 83 ? 2.012 -10.242 -1.374 1.00 96.69 83 MET A N 1
ATOM 674 C CA . MET A 1 83 ? 2.332 -11.668 -1.352 1.00 96.69 83 MET A CA 1
ATOM 675 C C . MET A 1 83 ? 2.423 -12.237 0.068 1.00 96.69 83 MET A C 1
ATOM 677 O O . MET A 1 83 ? 3.079 -11.652 0.932 1.00 96.69 83 MET A O 1
ATOM 681 N N . SER A 1 84 ? 1.815 -13.405 0.301 1.00 94.88 84 SER A N 1
ATOM 682 C CA . SER A 1 84 ? 2.047 -14.180 1.529 1.00 94.88 84 SER A CA 1
ATOM 683 C C . SER A 1 84 ? 3.509 -14.625 1.608 1.00 94.88 84 SER A C 1
ATOM 685 O O . SER A 1 84 ? 4.143 -14.884 0.588 1.00 94.88 84 SER A O 1
ATOM 687 N N . PHE A 1 85 ? 4.075 -14.783 2.806 1.00 93.06 85 PHE A N 1
ATOM 688 C CA . PHE A 1 85 ? 5.482 -15.208 2.927 1.00 93.06 85 PHE A CA 1
ATOM 689 C C . PHE A 1 85 ? 5.758 -16.603 2.346 1.00 93.06 85 PHE A C 1
ATOM 691 O O . PHE A 1 85 ? 6.888 -16.884 1.953 1.00 93.06 85 PHE A O 1
ATOM 698 N N . ASP A 1 86 ? 4.740 -17.465 2.266 1.00 91.12 86 ASP A N 1
ATOM 699 C CA . ASP A 1 86 ? 4.836 -18.773 1.609 1.00 91.12 86 ASP A CA 1
ATOM 700 C C . ASP A 1 86 ? 4.672 -18.712 0.078 1.00 91.12 86 ASP A C 1
ATOM 702 O O . ASP A 1 86 ? 4.784 -19.738 -0.593 1.00 91.12 86 ASP A O 1
ATOM 706 N N . GLY A 1 87 ? 4.400 -17.526 -0.476 1.00 91.06 87 GLY A N 1
ATOM 707 C CA . GLY A 1 87 ? 4.245 -17.274 -1.907 1.00 91.06 87 GLY A CA 1
ATOM 708 C C . GLY A 1 87 ? 2.969 -17.839 -2.534 1.00 91.06 87 GLY A C 1
ATOM 709 O O . GLY A 1 87 ? 2.806 -17.746 -3.749 1.00 91.06 87 GLY A O 1
ATOM 710 N N . LYS A 1 88 ? 2.056 -18.435 -1.755 1.00 91.56 88 LYS A N 1
ATOM 711 C CA . LYS A 1 88 ? 0.842 -19.066 -2.301 1.00 91.56 88 LYS A CA 1
ATOM 712 C C . LYS A 1 88 ? -0.245 -18.072 -2.680 1.00 91.56 88 LYS A C 1
ATOM 714 O O . LYS A 1 88 ? -1.065 -18.377 -3.543 1.00 91.56 88 LYS A O 1
ATOM 719 N N . LYS A 1 89 ? -0.281 -16.911 -2.028 1.00 93.88 89 LYS A N 1
ATOM 720 C CA . LYS A 1 89 ? -1.217 -15.829 -2.333 1.00 93.88 89 LYS A CA 1
ATOM 721 C C . LYS A 1 89 ? -0.436 -14.672 -2.917 1.00 93.88 89 LYS A C 1
ATOM 723 O O . LYS A 1 89 ? 0.490 -14.181 -2.278 1.00 93.88 89 LYS A O 1
ATOM 728 N N . VAL A 1 90 ? -0.830 -14.240 -4.110 1.00 96.62 90 VAL A N 1
ATOM 729 C CA . VAL A 1 90 ? -0.254 -13.080 -4.789 1.00 96.62 90 VAL A CA 1
ATOM 730 C C . VAL A 1 90 ? -1.392 -12.250 -5.369 1.00 96.62 90 VAL A C 1
ATOM 732 O O . VAL A 1 90 ? -2.242 -12.782 -6.081 1.00 96.62 90 VAL A O 1
ATOM 735 N N . VAL A 1 91 ? -1.414 -10.956 -5.063 1.00 97.62 91 VAL A N 1
ATOM 736 C CA . VAL A 1 91 ? -2.409 -10.004 -5.570 1.00 97.62 91 VAL A CA 1
ATOM 737 C C . VAL A 1 91 ? -1.695 -8.766 -6.091 1.00 97.62 91 VAL A C 1
ATOM 739 O O . VAL A 1 91 ? -0.756 -8.279 -5.468 1.00 97.62 91 VAL A O 1
ATOM 742 N N . PHE A 1 92 ? -2.149 -8.247 -7.226 1.00 98.00 92 PHE A N 1
ATOM 743 C CA . PHE A 1 92 ? -1.598 -7.045 -7.842 1.00 98.00 92 PHE A CA 1
ATOM 744 C C . PHE A 1 92 ? -2.618 -5.914 -7.779 1.00 98.00 92 PHE A C 1
ATOM 746 O O . PHE A 1 92 ? -3.802 -6.137 -8.037 1.00 98.00 92 PHE A O 1
ATOM 753 N N . THR A 1 93 ? -2.165 -4.703 -7.467 1.00 98.06 93 THR A N 1
ATOM 754 C CA . THR A 1 93 ? -2.996 -3.497 -7.547 1.00 98.06 93 THR A CA 1
ATOM 755 C C . THR A 1 93 ? -2.273 -2.406 -8.322 1.00 98.06 93 THR A C 1
ATOM 757 O O . THR A 1 93 ? -1.042 -2.339 -8.337 1.00 98.06 93 THR A O 1
ATOM 760 N N . ASN A 1 94 ? -3.040 -1.552 -8.998 1.00 97.94 94 ASN A N 1
ATOM 761 C CA . ASN A 1 94 ? -2.470 -0.380 -9.652 1.00 97.94 94 ASN A CA 1
ATOM 762 C C . ASN A 1 94 ? -1.914 0.576 -8.595 1.00 97.94 94 ASN A C 1
ATOM 764 O O . ASN A 1 94 ? -2.486 0.729 -7.510 1.00 97.94 94 ASN A O 1
ATOM 768 N N . ALA A 1 95 ? -0.821 1.238 -8.946 1.00 97.81 95 ALA A N 1
ATOM 769 C CA . ALA A 1 95 ? -0.184 2.239 -8.120 1.00 97.81 95 ALA A CA 1
ATOM 770 C C . ALA A 1 95 ? -0.079 3.568 -8.874 1.00 97.81 95 ALA A C 1
ATOM 772 O O . ALA A 1 95 ? -0.096 3.628 -10.102 1.00 97.81 95 ALA A O 1
ATOM 773 N N . THR A 1 96 ? 0.023 4.650 -8.118 1.00 96.19 96 THR A N 1
ATOM 774 C CA . THR A 1 96 ? 0.201 6.010 -8.627 1.00 96.19 96 THR A CA 1
ATOM 775 C C . THR A 1 96 ? 1.337 6.668 -7.877 1.00 96.19 96 THR A C 1
ATOM 777 O O . THR A 1 96 ? 1.432 6.501 -6.664 1.00 96.19 96 THR A O 1
ATOM 780 N N . ILE A 1 97 ? 2.172 7.443 -8.560 1.00 96.31 97 ILE A N 1
ATOM 781 C CA . ILE A 1 97 ? 3.184 8.259 -7.889 1.00 96.31 97 ILE A CA 1
ATOM 782 C C . ILE A 1 97 ? 2.624 9.641 -7.575 1.00 96.31 97 ILE A C 1
ATOM 784 O O . ILE A 1 97 ? 1.848 10.191 -8.355 1.00 96.31 97 ILE A O 1
ATOM 788 N N . LEU A 1 98 ? 3.002 10.197 -6.431 1.00 95.12 98 LEU A N 1
ATOM 789 C CA . LEU A 1 98 ? 2.552 11.512 -5.997 1.00 95.12 98 LEU A CA 1
ATOM 790 C C . LEU A 1 98 ? 3.609 12.215 -5.145 1.00 95.12 98 LEU A C 1
ATOM 792 O O . LEU A 1 98 ? 4.520 11.583 -4.601 1.00 95.12 98 LEU A O 1
ATOM 796 N N . THR A 1 99 ? 3.475 13.531 -5.037 1.00 96.31 99 THR A N 1
ATOM 797 C CA . THR A 1 99 ? 4.263 14.357 -4.120 1.00 96.31 99 THR A CA 1
ATOM 798 C C . THR A 1 99 ? 3.591 14.341 -2.753 1.00 96.31 99 THR A C 1
ATOM 800 O O . THR A 1 99 ? 2.396 14.623 -2.643 1.00 96.31 99 THR A O 1
ATOM 803 N N . TYR A 1 100 ? 4.339 13.951 -1.723 1.00 93.31 100 TYR A N 1
ATOM 804 C CA . TYR A 1 100 ? 3.883 13.920 -0.340 1.00 93.31 100 TYR A CA 1
ATOM 805 C C . TYR A 1 100 ? 4.766 14.815 0.546 1.00 93.31 100 TYR A C 1
ATOM 807 O O . TYR A 1 100 ? 5.993 14.675 0.476 1.00 93.31 100 TYR A O 1
ATOM 815 N N . PRO A 1 101 ? 4.190 15.645 1.439 1.00 92.00 101 PRO A N 1
ATOM 816 C CA . PRO A 1 101 ? 2.757 15.896 1.659 1.00 92.00 101 PRO A CA 1
ATOM 817 C C . PRO A 1 101 ? 1.971 16.336 0.413 1.00 92.00 101 PRO A C 1
ATOM 819 O O . PRO A 1 101 ? 2.491 17.010 -0.470 1.00 92.00 101 PRO A O 1
ATOM 822 N N . VAL A 1 102 ? 0.711 15.896 0.312 1.00 86.50 102 VAL A N 1
ATOM 823 C CA . VAL A 1 102 ? -0.140 16.215 -0.848 1.00 86.50 102 VAL A CA 1
ATOM 824 C C . VAL A 1 102 ? -0.374 17.722 -0.904 1.00 86.50 102 VAL A C 1
ATOM 826 O O . VAL A 1 102 ? -0.872 18.301 0.059 1.00 86.50 102 VAL A O 1
ATOM 829 N N . GLY A 1 103 ? -0.080 18.330 -2.052 1.00 81.75 103 GLY A N 1
ATOM 830 C CA . GLY A 1 103 ? -0.208 19.773 -2.265 1.00 81.75 103 GLY A CA 1
ATOM 831 C C . GLY A 1 103 ? 1.114 20.534 -2.176 1.00 81.75 103 GLY A C 1
ATOM 832 O O . GLY A 1 103 ? 1.136 21.708 -2.535 1.00 81.75 103 GLY A O 1
ATOM 833 N N . ASP A 1 104 ? 2.199 19.873 -1.769 1.00 88.75 104 ASP A N 1
ATOM 834 C CA . ASP A 1 104 ? 3.535 20.455 -1.833 1.00 88.75 104 ASP A CA 1
ATOM 835 C C . ASP A 1 104 ? 4.018 20.562 -3.287 1.00 88.75 104 ASP A C 1
ATOM 837 O O . ASP A 1 104 ? 3.731 19.711 -4.137 1.00 88.75 104 ASP A O 1
ATOM 841 N N . GLU A 1 105 ? 4.783 21.617 -3.568 1.00 87.38 105 GLU A N 1
ATOM 842 C CA . GLU A 1 105 ? 5.492 21.763 -4.834 1.00 87.38 105 GLU A CA 1
ATOM 843 C C . GLU A 1 105 ? 6.735 20.871 -4.827 1.00 87.38 105 GLU A C 1
ATOM 845 O O . GLU A 1 105 ? 7.584 20.961 -3.940 1.00 87.38 105 GLU A O 1
ATOM 850 N N . GLY A 1 106 ? 6.861 20.007 -5.829 1.00 90.25 106 GLY A N 1
ATOM 851 C CA . GLY A 1 106 ? 8.034 19.160 -5.969 1.00 90.25 106 GLY A CA 1
ATOM 852 C C . GLY A 1 106 ? 7.783 17.928 -6.814 1.00 90.25 106 GLY A C 1
ATOM 853 O O . GLY A 1 106 ? 6.652 17.625 -7.208 1.00 90.25 106 GLY A O 1
ATOM 854 N N . ASP A 1 107 ? 8.870 17.213 -7.071 1.00 95.25 107 ASP A N 1
ATOM 855 C CA . ASP A 1 107 ? 8.817 15.962 -7.808 1.00 95.25 107 ASP A CA 1
ATOM 856 C C . ASP A 1 107 ? 8.186 14.852 -6.955 1.00 95.25 107 ASP A C 1
ATOM 858 O O . ASP A 1 107 ? 8.348 14.851 -5.728 1.00 95.25 107 ASP A O 1
ATOM 862 N N . PRO A 1 108 ? 7.474 13.894 -7.579 1.00 96.31 108 PRO A N 1
ATOM 863 C CA . PRO A 1 108 ? 6.875 12.785 -6.855 1.00 96.31 108 PRO A CA 1
ATOM 864 C C . PRO A 1 108 ? 7.913 12.060 -6.001 1.00 96.31 108 PRO A C 1
ATOM 866 O O . PRO A 1 108 ? 9.009 11.762 -6.465 1.00 96.31 108 PRO A O 1
ATOM 869 N N . ASN A 1 109 ? 7.563 11.752 -4.760 1.00 96.88 109 ASN A N 1
ATOM 870 C CA . ASN A 1 109 ? 8.459 11.119 -3.785 1.00 96.88 109 ASN A CA 1
ATOM 871 C C . ASN A 1 109 ? 7.779 9.952 -3.052 1.00 96.88 109 ASN A C 1
ATOM 873 O O . ASN A 1 109 ? 8.280 9.443 -2.049 1.00 96.88 109 ASN A O 1
ATOM 877 N N . THR A 1 110 ? 6.590 9.565 -3.513 1.00 97.62 110 THR A N 1
ATOM 878 C CA . THR A 1 110 ? 5.771 8.536 -2.886 1.00 97.62 110 THR A CA 1
ATOM 879 C C . THR A 1 110 ? 5.055 7.712 -3.943 1.00 97.62 110 THR A C 1
ATOM 881 O O . THR A 1 110 ? 4.476 8.261 -4.878 1.00 97.62 110 THR A O 1
ATOM 884 N N . VAL A 1 111 ? 5.053 6.393 -3.767 1.00 98.00 111 VAL A N 1
ATOM 885 C CA . VAL A 1 111 ? 4.160 5.472 -4.475 1.00 98.00 111 VAL A CA 1
ATOM 886 C C . VAL A 1 111 ? 2.936 5.240 -3.598 1.00 98.00 111 VAL A C 1
ATOM 888 O O . VAL A 1 111 ? 3.067 4.884 -2.430 1.00 98.00 111 VAL A O 1
ATOM 891 N N . SER A 1 112 ? 1.747 5.428 -4.156 1.00 97.44 112 SER A N 1
ATOM 892 C CA . SER A 1 112 ? 0.477 5.134 -3.508 1.00 97.44 112 SER A CA 1
ATOM 893 C C . SER A 1 112 ? -0.213 3.961 -4.189 1.00 97.44 112 SER A C 1
ATOM 895 O O . SER A 1 112 ? -0.405 3.980 -5.404 1.00 97.44 112 SER A O 1
ATOM 897 N N . CYS A 1 113 ? -0.597 2.946 -3.421 1.00 97.06 113 CYS A N 1
ATOM 898 C CA . CYS A 1 113 ? -1.405 1.835 -3.913 1.00 97.06 113 CYS A CA 1
ATOM 899 C C . CYS A 1 113 ? -2.422 1.384 -2.872 1.00 97.06 113 CYS A C 1
ATOM 901 O O . CYS A 1 113 ? -2.224 1.545 -1.669 1.00 97.06 113 CYS A O 1
ATOM 903 N N . LYS A 1 114 ? -3.539 0.820 -3.334 1.00 97.56 114 LYS A N 1
ATOM 904 C CA . LYS A 1 114 ? -4.545 0.253 -2.433 1.00 97.56 114 LYS A CA 1
ATOM 905 C C . LYS A 1 114 ? -4.111 -1.133 -1.985 1.00 97.56 114 LYS A C 1
ATOM 907 O O . LYS A 1 114 ? -3.752 -1.958 -2.829 1.00 97.56 114 LYS A O 1
ATOM 912 N N . SER A 1 115 ? -4.164 -1.389 -0.680 1.00 96.25 115 SER A N 1
ATOM 913 C CA . SER A 1 115 ? -4.048 -2.747 -0.158 1.00 96.25 115 SER A CA 1
ATOM 914 C C . SER A 1 115 ? -5.244 -3.583 -0.628 1.00 96.25 115 SER A C 1
ATOM 916 O O . SER A 1 115 ? -6.362 -3.063 -0.695 1.00 96.25 115 SER A O 1
ATOM 918 N N . PRO A 1 116 ? -5.050 -4.870 -0.938 1.00 96.38 116 PRO A N 1
ATOM 919 C CA . PRO A 1 116 ? -6.155 -5.754 -1.262 1.00 96.38 116 PRO A CA 1
ATOM 920 C C . PRO A 1 116 ? -6.920 -6.150 0.003 1.00 96.38 116 PRO A C 1
ATOM 922 O O . PRO A 1 116 ? -6.347 -6.213 1.092 1.00 96.38 116 PRO A O 1
ATOM 925 N N . LYS A 1 117 ? -8.190 -6.531 -0.164 1.00 94.81 117 LYS A N 1
ATOM 926 C CA . LYS A 1 117 ? -8.849 -7.389 0.827 1.00 94.81 117 LYS A CA 1
ATOM 927 C C . LYS A 1 117 ? -8.123 -8.725 0.866 1.00 94.81 117 LYS A C 1
ATOM 929 O O . LYS A 1 117 ? -7.842 -9.309 -0.183 1.00 94.81 117 LYS A O 1
ATOM 934 N N . TRP A 1 118 ? -7.828 -9.203 2.064 1.00 94.25 118 TRP A N 1
ATOM 935 C CA . TRP A 1 118 ? -6.958 -10.350 2.259 1.00 94.25 118 TRP A CA 1
ATOM 936 C C . TRP A 1 118 ? -7.666 -11.431 3.057 1.00 94.25 118 TRP A C 1
ATOM 938 O O . TRP A 1 118 ? -8.087 -11.221 4.189 1.00 94.25 118 TRP A O 1
ATOM 948 N N . ASP A 1 119 ? -7.816 -12.605 2.458 1.00 90.81 119 ASP A N 1
ATOM 949 C CA . ASP A 1 119 ? -8.489 -13.715 3.114 1.00 90.81 119 ASP A CA 1
ATOM 950 C C . ASP A 1 119 ? -7.557 -14.395 4.126 1.00 90.81 119 ASP A C 1
ATOM 952 O O . ASP A 1 119 ? -6.597 -15.064 3.741 1.00 90.81 119 ASP A O 1
ATOM 956 N N . LEU A 1 120 ? -7.864 -14.264 5.415 1.00 88.06 120 LEU A N 1
ATOM 957 C CA . LEU A 1 120 ? -7.144 -14.933 6.502 1.00 88.06 120 LEU A CA 1
ATOM 958 C C . LEU A 1 120 ? -7.636 -16.371 6.768 1.00 88.06 120 LEU A C 1
ATOM 960 O O . LEU A 1 120 ? -6.987 -17.105 7.509 1.00 88.06 120 LEU A O 1
ATOM 964 N N . SER A 1 121 ? -8.735 -16.821 6.145 1.00 74.25 121 SER A N 1
ATOM 965 C CA . SER A 1 121 ? -9.379 -18.114 6.448 1.00 74.25 121 SER A CA 1
ATOM 966 C C . SER A 1 121 ? -8.521 -19.347 6.131 1.00 74.25 121 SER A C 1
ATOM 968 O O . SER A 1 121 ? -8.769 -20.435 6.648 1.00 74.25 121 SER A O 1
ATOM 970 N N . GLY A 1 122 ? -7.473 -19.177 5.321 1.00 61.09 122 GLY A N 1
ATOM 971 C CA . GLY A 1 122 ? -6.522 -20.233 4.969 1.00 61.09 122 GLY A CA 1
ATOM 972 C C . GLY A 1 122 ? -5.526 -20.624 6.072 1.00 61.09 122 GLY A C 1
ATOM 973 O O . GLY A 1 122 ? -4.714 -21.518 5.838 1.00 61.09 122 GLY A O 1
ATOM 974 N N . GLY A 1 123 ? -5.552 -19.981 7.247 1.00 58.66 123 GLY A N 1
ATOM 975 C CA . GLY A 1 123 ? -4.664 -20.285 8.373 1.00 58.66 123 GLY A CA 1
ATOM 976 C C . GLY A 1 123 ? -5.368 -20.230 9.732 1.00 58.66 123 GLY A C 1
ATOM 977 O O . GLY A 1 123 ? -6.422 -19.628 9.884 1.00 58.66 123 GLY A O 1
ATOM 978 N N . LEU A 1 124 ? -4.753 -20.826 10.759 1.00 60.62 124 LEU A N 1
ATOM 979 C CA . LEU A 1 124 ? -5.175 -20.679 12.167 1.00 60.62 124 LEU A CA 1
ATOM 980 C C . LEU A 1 124 ? -4.910 -19.264 12.728 1.00 60.62 124 LEU A C 1
ATOM 982 O O . LEU A 1 124 ? -5.139 -19.011 13.911 1.00 60.62 124 LEU A O 1
ATOM 986 N N . LEU A 1 125 ? -4.356 -18.368 11.912 1.00 65.62 125 LEU A N 1
ATOM 987 C CA . LEU A 1 125 ? -3.862 -17.066 12.329 1.00 65.62 125 LEU A CA 1
ATOM 988 C C . LEU A 1 125 ? -4.959 -16.008 12.187 1.00 65.62 125 LEU A C 1
ATOM 990 O O . LEU A 1 125 ? -5.664 -15.955 11.185 1.00 65.62 125 LEU A O 1
ATOM 994 N N . ARG A 1 126 ? -5.072 -15.138 13.194 1.00 80.81 126 ARG A N 1
ATOM 995 C CA . ARG A 1 126 ? -5.943 -13.949 13.159 1.00 80.81 126 ARG A CA 1
ATOM 996 C C . ARG A 1 126 ? -5.273 -12.741 12.499 1.00 80.81 126 ARG A C 1
ATOM 998 O O . ARG A 1 126 ? -5.890 -11.691 12.388 1.00 80.81 126 ARG A O 1
ATOM 1005 N N . GLU A 1 127 ? -4.023 -12.895 12.082 1.00 90.12 127 GLU A N 1
ATOM 1006 C CA . GLU A 1 127 ? -3.214 -11.874 11.429 1.00 90.12 127 GLU A CA 1
ATOM 1007 C C . GLU A 1 127 ? -2.119 -12.530 10.575 1.00 90.12 127 GLU A C 1
ATOM 1009 O O . GLU A 1 127 ? -1.702 -13.658 10.842 1.00 90.12 127 GLU A O 1
ATOM 1014 N N . GLU A 1 128 ? -1.640 -11.839 9.547 1.00 92.12 128 GLU A N 1
ATOM 1015 C CA . GLU A 1 128 ? -0.599 -12.329 8.644 1.00 92.12 128 GLU A CA 1
ATOM 1016 C C . GLU A 1 128 ? 0.317 -11.173 8.225 1.00 92.12 128 GLU A C 1
ATOM 1018 O O . GLU A 1 128 ? -0.153 -10.144 7.747 1.00 92.12 128 GLU A O 1
ATOM 1023 N N . ASN A 1 129 ? 1.635 -11.330 8.371 1.00 94.50 129 ASN A N 1
ATOM 1024 C CA . ASN A 1 129 ? 2.574 -10.418 7.716 1.00 94.50 129 ASN A CA 1
ATOM 1025 C C . ASN A 1 129 ? 2.634 -10.767 6.229 1.00 94.50 129 ASN A C 1
ATOM 1027 O O . ASN A 1 129 ? 2.852 -11.930 5.890 1.00 94.50 129 ASN A O 1
ATOM 1031 N N . ILE A 1 130 ? 2.491 -9.773 5.356 1.00 95.88 130 ILE A N 1
ATOM 1032 C CA . ILE A 1 130 ? 2.591 -9.944 3.902 1.00 95.88 130 ILE A CA 1
ATOM 1033 C C . ILE A 1 130 ? 3.639 -9.000 3.322 1.00 95.88 130 ILE A C 1
ATOM 1035 O O . ILE A 1 130 ? 3.896 -7.924 3.866 1.00 95.88 130 ILE A O 1
ATOM 1039 N N . ARG A 1 131 ? 4.235 -9.407 2.201 1.00 97.50 131 ARG A N 1
ATOM 1040 C CA . ARG A 1 131 ? 5.202 -8.606 1.450 1.00 97.50 131 ARG A CA 1
ATOM 1041 C C . ARG A 1 131 ? 4.498 -7.691 0.461 1.00 97.50 131 ARG A C 1
ATOM 1043 O O . ARG A 1 131 ? 3.490 -8.080 -0.126 1.00 97.50 131 ARG A O 1
ATOM 1050 N N . VAL A 1 132 ? 5.058 -6.505 0.271 1.00 98.06 132 VAL A N 1
ATOM 1051 C CA . VAL A 1 132 ? 4.635 -5.472 -0.667 1.00 98.06 132 VAL A CA 1
ATOM 1052 C C . VAL A 1 132 ? 5.850 -5.071 -1.490 1.00 98.06 132 VAL A C 1
ATOM 1054 O O . VAL A 1 132 ? 6.799 -4.481 -0.971 1.00 98.06 132 VAL A O 1
ATOM 1057 N N . ASP A 1 133 ? 5.791 -5.380 -2.776 1.00 97.75 133 ASP A N 1
ATOM 1058 C CA . ASP A 1 133 ? 6.763 -4.935 -3.765 1.00 97.75 133 ASP A CA 1
ATOM 1059 C C . ASP A 1 133 ? 6.108 -3.938 -4.720 1.00 97.75 133 ASP A C 1
ATOM 1061 O O . ASP A 1 133 ? 4.895 -3.967 -4.931 1.00 97.75 133 ASP A O 1
ATOM 1065 N N . VAL A 1 134 ? 6.912 -3.088 -5.343 1.00 98.31 134 VAL A N 1
ATOM 1066 C CA . VAL A 1 134 ? 6.489 -2.107 -6.338 1.00 98.31 134 VAL A CA 1
ATOM 1067 C C . VAL A 1 134 ? 7.199 -2.397 -7.655 1.00 98.31 134 VAL A C 1
ATOM 1069 O O . VAL A 1 134 ? 8.345 -2.837 -7.672 1.00 98.31 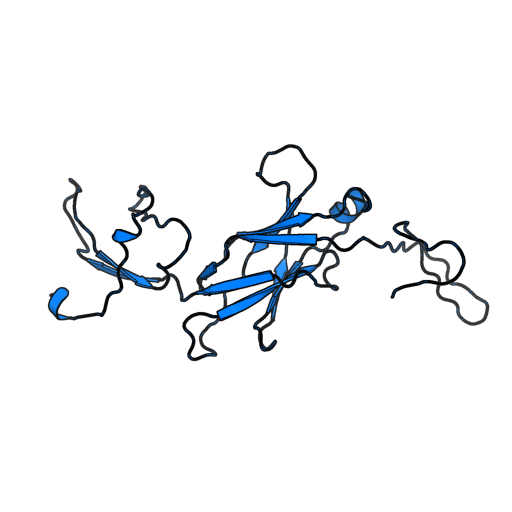134 VAL A O 1
ATOM 1072 N N . SER A 1 135 ? 6.512 -2.144 -8.763 1.00 97.81 135 SER A N 1
ATOM 1073 C CA . SER A 1 135 ? 7.080 -2.149 -10.106 1.00 97.81 135 SER A CA 1
ATOM 1074 C C . SER A 1 135 ? 6.802 -0.823 -10.803 1.00 97.81 135 SER A C 1
ATOM 1076 O O . SER A 1 135 ? 5.692 -0.304 -10.688 1.00 97.81 135 SER A O 1
ATOM 1078 N N . ILE A 1 136 ? 7.782 -0.297 -11.549 1.00 97.12 136 ILE A N 1
ATOM 1079 C CA . ILE A 1 136 ? 7.590 0.849 -12.459 1.00 97.12 136 ILE A CA 1
ATOM 1080 C C . ILE A 1 136 ? 7.124 0.388 -13.843 1.00 97.12 136 ILE A C 1
ATOM 1082 O O . ILE A 1 136 ? 6.412 1.120 -14.520 1.00 97.12 136 ILE A O 1
ATOM 1086 N N . ASN A 1 137 ? 7.525 -0.800 -14.297 1.00 94.88 137 ASN A N 1
ATOM 1087 C CA . ASN A 1 137 ? 7.217 -1.299 -15.642 1.00 94.88 137 ASN A CA 1
ATOM 1088 C C . ASN A 1 137 ? 6.096 -2.354 -15.668 1.00 94.88 137 ASN A C 1
ATOM 1090 O O . ASN A 1 137 ? 5.728 -2.835 -16.739 1.00 94.88 137 ASN A O 1
ATOM 1094 N N . GLY A 1 138 ? 5.547 -2.711 -14.506 1.00 95.44 138 GLY A N 1
ATOM 1095 C CA . GLY A 1 138 ? 4.513 -3.732 -14.344 1.00 95.44 138 GLY A CA 1
ATOM 1096 C C . GLY A 1 138 ? 5.021 -5.170 -14.478 1.00 95.44 138 GLY A C 1
ATOM 1097 O O . GLY A 1 138 ? 4.210 -6.083 -14.609 1.00 95.44 138 GLY A O 1
ATOM 1098 N N . VAL A 1 139 ? 6.341 -5.380 -14.487 1.00 94.56 139 VAL A N 1
ATOM 1099 C CA . VAL A 1 139 ? 6.970 -6.693 -14.710 1.00 94.56 139 VAL A CA 1
ATOM 1100 C C . VAL A 1 139 ? 8.016 -6.989 -13.640 1.00 94.56 139 VAL A C 1
ATOM 1102 O O . VAL A 1 139 ? 7.965 -8.039 -13.000 1.00 94.56 139 VAL A O 1
ATOM 1105 N N . ASP A 1 140 ? 8.947 -6.063 -13.429 1.00 95.25 140 ASP A N 1
ATOM 1106 C CA . ASP A 1 140 ? 10.037 -6.189 -12.469 1.00 95.25 140 ASP A CA 1
ATOM 1107 C C . ASP A 1 140 ? 9.617 -5.551 -11.143 1.00 95.25 140 ASP A C 1
ATOM 1109 O O . ASP A 1 140 ? 9.299 -4.363 -11.098 1.00 95.25 140 ASP A O 1
ATOM 1113 N N . TYR A 1 141 ? 9.570 -6.356 -10.079 1.00 96.81 141 TYR A N 1
ATOM 1114 C CA . TYR A 1 141 ? 9.094 -5.954 -8.753 1.00 96.81 141 TYR A CA 1
ATOM 1115 C C . TYR A 1 141 ? 10.232 -5.967 -7.735 1.00 96.81 141 TYR A C 1
ATOM 1117 O O . TYR A 1 141 ? 10.963 -6.958 -7.642 1.00 96.81 141 TYR A O 1
ATOM 1125 N N . SER A 1 142 ? 10.325 -4.914 -6.928 1.00 95.75 142 SER A N 1
ATOM 1126 C CA . SER A 1 142 ? 11.300 -4.785 -5.846 1.00 95.75 142 SER A CA 1
ATOM 1127 C C . SER A 1 142 ? 10.716 -4.018 -4.647 1.00 95.75 142 SER A C 1
ATOM 1129 O O . SER A 1 142 ? 9.574 -3.564 -4.678 1.00 95.75 142 SER A O 1
ATOM 1131 N N . GLY A 1 143 ? 11.476 -3.903 -3.558 1.00 91.75 143 GLY A N 1
ATOM 1132 C CA . GLY A 1 143 ? 11.087 -3.137 -2.372 1.00 91.75 143 GLY A CA 1
ATOM 1133 C C . GLY A 1 143 ? 10.964 -3.965 -1.098 1.00 91.75 143 GLY A C 1
ATOM 1134 O O . GLY A 1 143 ? 11.352 -3.450 -0.058 1.00 91.75 143 GLY A O 1
ATOM 1135 N N . ASP A 1 144 ? 10.494 -5.215 -1.137 1.00 92.38 144 ASP A N 1
ATOM 1136 C CA . ASP A 1 144 ? 10.412 -6.135 0.017 1.00 92.38 144 ASP A CA 1
ATOM 1137 C C . ASP A 1 144 ? 9.887 -5.464 1.302 1.00 92.38 144 ASP A C 1
ATOM 1139 O O . ASP A 1 144 ? 10.409 -5.629 2.409 1.00 92.38 144 ASP A O 1
ATOM 1143 N N . ARG A 1 145 ? 8.866 -4.611 1.157 1.00 96.38 145 ARG A N 1
ATOM 1144 C CA . ARG A 1 145 ? 8.215 -3.979 2.304 1.00 96.38 145 ARG A CA 1
ATOM 1145 C C . ARG A 1 145 ? 7.264 -4.967 2.945 1.00 96.38 145 ARG A C 1
ATOM 1147 O O . ARG A 1 145 ? 6.740 -5.850 2.288 1.00 96.38 145 ARG A O 1
ATOM 1154 N N . THR A 1 146 ? 7.055 -4.845 4.248 1.00 96.94 146 THR A N 1
ATOM 1155 C CA . THR A 1 146 ? 6.154 -5.735 4.985 1.00 96.94 146 THR A CA 1
ATOM 1156 C C . THR A 1 146 ? 5.074 -4.913 5.662 1.00 96.94 146 THR A C 1
ATOM 1158 O O . THR A 1 146 ? 5.368 -3.885 6.276 1.00 96.94 146 THR A O 1
ATOM 1161 N N . ILE A 1 147 ? 3.834 -5.382 5.561 1.00 96.25 147 ILE A N 1
ATOM 1162 C CA . ILE A 1 147 ? 2.698 -4.869 6.328 1.00 96.25 147 ILE A CA 1
ATOM 1163 C C . ILE A 1 147 ? 2.009 -6.022 7.055 1.00 96.25 147 ILE A C 1
ATOM 1165 O O . ILE A 1 147 ? 2.071 -7.172 6.617 1.00 96.25 147 ILE A O 1
ATOM 1169 N N . LEU A 1 148 ? 1.331 -5.700 8.152 1.00 94.62 148 LEU A N 1
ATOM 1170 C CA . LEU A 1 148 ? 0.496 -6.640 8.885 1.00 94.62 148 LEU A CA 1
ATOM 1171 C C . LEU A 1 148 ? -0.939 -6.586 8.357 1.00 94.62 148 LEU A C 1
ATOM 1173 O O . LEU A 1 148 ? -1.597 -5.553 8.439 1.00 94.62 148 LEU A O 1
ATOM 1177 N N . ILE A 1 149 ? -1.456 -7.706 7.874 1.00 94.25 149 ILE A N 1
ATOM 1178 C CA . ILE A 1 149 ? -2.893 -7.893 7.723 1.00 94.25 149 ILE A CA 1
ATOM 1179 C C . ILE A 1 149 ? -3.443 -8.344 9.069 1.00 94.25 149 ILE A C 1
ATOM 1181 O O . ILE A 1 149 ? -3.105 -9.429 9.533 1.00 94.25 149 ILE A O 1
ATOM 1185 N N . SER A 1 150 ? -4.273 -7.522 9.704 1.00 92.25 150 SER A N 1
ATOM 1186 C CA . SER A 1 150 ? -4.931 -7.870 10.965 1.00 92.25 150 SER A CA 1
ATOM 1187 C C . SER A 1 150 ? -6.299 -8.507 10.729 1.00 92.25 150 SER A C 1
ATOM 1189 O O . SER A 1 150 ? -6.818 -8.516 9.611 1.00 92.25 150 SER A O 1
ATOM 1191 N N . GLU A 1 151 ? -6.919 -8.977 11.808 1.00 90.19 151 GLU A N 1
ATOM 1192 C CA . GLU A 1 151 ? -8.299 -9.456 11.804 1.00 90.19 151 GLU A CA 1
ATOM 1193 C C . GLU A 1 151 ? -9.276 -8.440 11.191 1.00 90.19 151 GLU A C 1
ATOM 1195 O O . GLU A 1 151 ? -9.006 -7.233 11.127 1.00 90.19 151 GLU A O 1
ATOM 1200 N N . ASN A 1 152 ? -10.430 -8.941 10.749 1.00 91.31 152 ASN A N 1
ATOM 1201 C CA . ASN A 1 152 ? -11.480 -8.107 10.181 1.00 91.31 152 ASN A CA 1
ATOM 1202 C C . ASN A 1 152 ? -11.898 -7.006 11.162 1.00 91.31 152 ASN A C 1
ATOM 1204 O O . ASN A 1 152 ? -12.142 -7.259 12.347 1.00 91.31 152 ASN A O 1
ATOM 1208 N N . LEU A 1 153 ? -12.030 -5.791 10.633 1.00 91.81 153 LEU A N 1
ATOM 1209 C CA . LEU A 1 153 ? -12.635 -4.675 11.340 1.00 91.81 153 LEU A CA 1
ATOM 1210 C C . LEU A 1 153 ? -14.153 -4.820 11.253 1.00 91.81 153 LEU A C 1
ATOM 1212 O O . LEU A 1 153 ? -14.740 -4.475 10.227 1.00 91.81 153 LEU A O 1
ATOM 1216 N N . ASP A 1 154 ? -14.760 -5.331 12.320 1.00 91.25 154 ASP A N 1
ATOM 1217 C CA . ASP A 1 154 ? -16.192 -5.617 12.397 1.00 91.25 154 ASP A CA 1
ATOM 1218 C C . ASP A 1 154 ? -16.746 -5.201 13.764 1.00 91.25 154 ASP A C 1
ATOM 1220 O O . ASP A 1 154 ? -16.107 -5.383 14.800 1.00 91.25 154 ASP A O 1
ATOM 1224 N N . VAL A 1 155 ? -17.966 -4.662 13.773 1.00 92.25 155 VAL A N 1
ATOM 1225 C CA . VAL A 1 155 ? -18.730 -4.391 14.998 1.00 92.25 155 VAL A CA 1
ATOM 1226 C C . VAL A 1 155 ? -19.783 -5.481 15.150 1.00 92.25 155 VAL A C 1
ATOM 1228 O O . VAL A 1 155 ? -20.635 -5.644 14.282 1.00 92.25 155 VAL A O 1
ATOM 1231 N N . TYR A 1 156 ? -19.759 -6.196 16.271 1.00 90.44 156 TYR A N 1
ATOM 1232 C CA . TYR A 1 156 ? -20.714 -7.266 16.566 1.00 90.44 156 TYR A CA 1
ATOM 1233 C C . TYR A 1 156 ? -21.879 -6.794 17.427 1.00 90.44 156 TYR A C 1
ATOM 1235 O O . TYR A 1 156 ? -23.017 -7.209 17.216 1.00 90.44 156 TYR A O 1
ATOM 1243 N N . LYS A 1 157 ? -21.609 -5.943 18.424 1.00 89.19 157 LYS A N 1
ATOM 1244 C CA . LYS A 1 157 ? -22.628 -5.501 19.381 1.00 89.19 157 LYS A CA 1
ATOM 1245 C C . LYS A 1 157 ? -22.340 -4.098 19.896 1.00 89.19 157 LYS A C 1
ATOM 1247 O O . LYS A 1 157 ? -21.191 -3.696 20.049 1.00 89.19 157 LYS A O 1
ATOM 1252 N N . ILE A 1 158 ? -23.408 -3.373 20.202 1.00 90.62 158 ILE A N 1
ATOM 1253 C CA . ILE A 1 158 ? -23.377 -2.042 20.807 1.00 90.62 158 ILE A CA 1
ATOM 1254 C C . ILE A 1 158 ? -24.345 -2.061 21.994 1.00 90.62 158 ILE A C 1
ATOM 1256 O O . ILE A 1 158 ? -25.479 -2.512 21.837 1.00 90.62 158 ILE A O 1
ATOM 1260 N N . VAL A 1 159 ? -23.912 -1.630 23.183 1.00 89.50 159 VAL A N 1
ATOM 1261 C CA . VAL A 1 159 ? -24.745 -1.644 24.402 1.00 89.50 159 VAL A CA 1
ATOM 1262 C C . VAL A 1 159 ? -24.544 -0.368 25.232 1.00 89.50 159 VAL A C 1
ATOM 1264 O O . VAL A 1 159 ? -23.400 -0.054 25.564 1.00 89.50 159 VAL A O 1
ATOM 1267 N N . PRO A 1 160 ? -25.619 0.345 25.621 1.00 91.00 160 PRO A N 1
ATOM 1268 C CA . PRO A 1 160 ? -27.008 0.116 25.209 1.00 91.00 160 PRO A CA 1
ATOM 1269 C C . PRO A 1 160 ? -27.239 0.508 23.737 1.00 91.00 160 PRO A C 1
ATOM 1271 O O . PRO A 1 160 ? -26.488 1.298 23.170 1.00 91.00 160 PRO A O 1
ATOM 1274 N N . LEU A 1 161 ? -28.291 -0.043 23.118 1.00 89.12 161 LEU A N 1
ATOM 1275 C CA . LEU A 1 161 ? -28.677 0.271 21.728 1.00 89.12 161 LEU A CA 1
ATOM 1276 C C . LEU A 1 161 ? -29.445 1.593 21.590 1.00 89.12 161 LEU A C 1
ATOM 1278 O O . LEU A 1 161 ? -29.626 2.096 20.484 1.00 89.12 161 LEU A O 1
ATOM 1282 N N . CYS A 1 162 ? -29.909 2.155 22.704 1.00 87.62 162 CYS A N 1
ATOM 1283 C CA . CYS A 1 162 ? -30.619 3.423 22.745 1.00 87.62 162 CYS A CA 1
ATOM 1284 C C . CYS A 1 162 ? -30.193 4.241 23.964 1.00 87.62 162 CYS A C 1
ATOM 1286 O O . CYS A 1 162 ? -29.762 3.697 24.981 1.00 87.62 162 CYS A O 1
ATOM 1288 N N . GLY A 1 163 ? -30.373 5.553 23.866 1.00 89.00 163 GLY A N 1
ATOM 1289 C CA . GLY A 1 163 ? -30.171 6.493 24.958 1.00 89.00 163 GLY A CA 1
ATOM 1290 C C . GLY A 1 163 ? -31.009 7.756 24.746 1.00 89.00 163 GLY A C 1
ATOM 1291 O O . GLY A 1 163 ? -31.535 7.958 23.646 1.00 89.00 163 GLY A O 1
ATOM 1292 N N . PRO A 1 164 ? -31.169 8.601 25.775 1.00 89.75 164 PRO A N 1
ATOM 1293 C CA . PRO A 1 164 ? -31.869 9.875 25.649 1.00 89.75 164 PRO A CA 1
ATOM 1294 C C . PRO A 1 164 ? -31.211 10.793 24.609 1.00 89.75 164 PRO A C 1
ATOM 1296 O O . PRO A 1 164 ? -29.987 10.832 24.487 1.00 89.75 164 PRO A O 1
ATOM 1299 N N . ASN A 1 165 ? -32.019 11.591 23.904 1.00 83.19 165 ASN A N 1
ATOM 1300 C CA . ASN A 1 165 ? -31.528 12.563 22.912 1.00 83.19 165 ASN A CA 1
ATOM 1301 C C . ASN A 1 165 ? -30.672 13.685 23.536 1.00 83.19 165 ASN A C 1
ATOM 1303 O O . ASN A 1 165 ? -29.912 14.359 22.851 1.00 83.19 165 ASN A O 1
ATOM 1307 N N . GLU A 1 166 ? -30.770 13.867 24.852 1.00 82.56 166 GLU A N 1
ATOM 1308 C CA . GLU A 1 166 ? -29.940 14.797 25.626 1.00 82.56 166 GLU A CA 1
ATOM 1309 C C . GLU A 1 166 ? -28.463 14.345 25.711 1.00 82.56 166 GLU A C 1
ATOM 1311 O O . GLU A 1 166 ? -27.604 15.098 26.170 1.00 82.56 166 GLU A O 1
ATOM 1316 N N . GLY A 1 167 ? -28.140 13.140 25.218 1.00 73.44 167 GLY A N 1
ATOM 1317 C CA . GLY A 1 167 ? -26.776 12.642 25.061 1.00 73.44 167 GLY A CA 1
ATOM 1318 C C . GLY A 1 167 ? -26.217 11.970 26.317 1.00 73.44 167 GLY A C 1
ATOM 1319 O O . GLY A 1 167 ? -26.944 11.394 27.121 1.00 73.44 167 GLY A O 1
ATOM 1320 N N . SER A 1 168 ? -24.889 11.984 26.463 1.00 80.12 168 SER A N 1
ATOM 1321 C CA . SER A 1 168 ? -24.138 11.452 27.623 1.00 80.12 168 SER A CA 1
ATOM 1322 C C . SER A 1 168 ? -24.282 9.950 27.924 1.00 80.12 168 SER A C 1
ATOM 1324 O O . SER A 1 168 ? -23.761 9.465 28.930 1.00 80.12 168 SER A O 1
ATOM 1326 N N . THR A 1 169 ? -24.941 9.181 27.055 1.00 88.50 169 THR A N 1
ATOM 1327 C CA . THR A 1 169 ? -25.033 7.724 27.210 1.00 88.50 169 THR A CA 1
ATOM 1328 C C . THR A 1 169 ? -23.667 7.100 26.937 1.00 88.50 169 THR A C 1
ATOM 1330 O O . THR A 1 169 ? -23.115 7.245 25.848 1.00 88.50 169 THR A O 1
ATOM 1333 N N . ARG A 1 170 ? -23.106 6.402 27.931 1.00 87.56 170 ARG A N 1
ATOM 1334 C CA . ARG A 1 170 ? -21.882 5.614 27.745 1.00 87.56 170 ARG A CA 1
ATOM 1335 C C . ARG A 1 170 ? -22.228 4.344 26.985 1.00 87.56 170 ARG A C 1
ATOM 1337 O O . ARG A 1 170 ? -23.070 3.576 27.440 1.00 87.56 170 ARG A O 1
ATOM 1344 N N . VAL A 1 171 ? -21.565 4.138 25.855 1.00 89.38 171 VAL A N 1
ATOM 1345 C CA . VAL A 1 171 ? 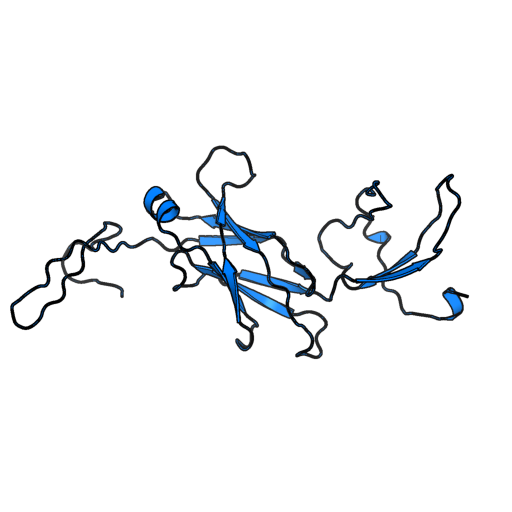-21.811 3.005 24.965 1.00 89.38 171 VAL A CA 1
ATOM 1346 C C . VAL A 1 171 ? -20.579 2.110 24.923 1.00 89.38 171 VAL A C 1
ATOM 1348 O O . VAL A 1 171 ? -19.468 2.584 24.695 1.00 89.38 171 VAL A O 1
ATOM 1351 N N . LYS A 1 172 ? -20.783 0.809 25.127 1.00 89.88 172 LYS A N 1
ATOM 1352 C CA . LYS A 1 172 ? -19.792 -0.243 24.901 1.00 89.88 172 LYS A CA 1
ATOM 1353 C C . LYS A 1 172 ? -19.973 -0.769 23.475 1.00 89.88 172 LYS A C 1
ATOM 1355 O O . LYS A 1 172 ? -21.056 -1.243 23.133 1.00 89.88 172 LYS A O 1
ATOM 1360 N N . ILE A 1 173 ? -18.927 -0.680 22.656 1.00 91.50 173 ILE A N 1
ATOM 1361 C CA . ILE A 1 173 ? -18.879 -1.251 21.303 1.00 91.50 173 ILE A CA 1
ATOM 1362 C C . ILE A 1 173 ? -17.991 -2.492 21.359 1.00 91.50 173 ILE A C 1
ATOM 1364 O O . ILE A 1 173 ? -16.868 -2.431 21.850 1.00 91.50 173 ILE A O 1
ATOM 1368 N N . ILE A 1 174 ? -18.513 -3.616 20.882 1.00 90.38 174 ILE A N 1
ATOM 1369 C CA . ILE A 1 174 ? -17.861 -4.924 20.921 1.00 90.38 174 ILE A CA 1
ATOM 1370 C C . ILE A 1 174 ? -17.689 -5.391 19.483 1.00 90.38 174 ILE A C 1
ATOM 1372 O O . ILE A 1 174 ? -18.644 -5.379 18.704 1.00 90.38 174 ILE A O 1
ATOM 1376 N N . GLY A 1 175 ? -16.475 -5.794 19.137 1.00 90.31 175 GLY A N 1
ATOM 1377 C CA . GLY A 1 175 ? -16.070 -6.077 17.769 1.00 90.31 175 GLY A CA 1
ATOM 1378 C C . GLY A 1 175 ? -14.632 -6.577 17.698 1.00 90.31 175 GLY A C 1
ATOM 1379 O O . GLY A 1 175 ? -14.016 -6.845 18.731 1.00 90.31 175 GLY A O 1
ATOM 1380 N N . THR A 1 176 ? -14.110 -6.680 16.482 1.00 89.00 176 THR A N 1
ATOM 1381 C CA . THR A 1 176 ? -12.722 -7.059 16.176 1.00 89.00 176 THR A CA 1
ATOM 1382 C C . THR A 1 176 ? -12.046 -5.995 15.321 1.00 89.00 176 THR A C 1
ATOM 1384 O O . THR A 1 176 ? -12.699 -5.126 14.744 1.00 89.00 176 THR A O 1
ATOM 1387 N N . GLY A 1 177 ? -10.718 -6.044 15.258 1.00 87.38 177 GLY A N 1
ATOM 1388 C CA . GLY A 1 177 ? -9.912 -5.174 14.404 1.00 87.38 177 GLY A CA 1
ATOM 1389 C C . GLY A 1 177 ? -9.685 -3.779 14.982 1.00 87.38 177 GLY A C 1
ATOM 1390 O O . GLY A 1 177 ? -9.148 -2.919 14.291 1.00 87.38 177 GLY A O 1
ATOM 1391 N N . PHE A 1 178 ? -10.051 -3.534 16.247 1.00 87.69 178 PHE A N 1
ATOM 1392 C CA . PHE A 1 178 ? -9.839 -2.241 16.911 1.00 87.69 178 PHE A CA 1
ATOM 1393 C C . PHE A 1 178 ? -8.411 -2.046 17.439 1.00 87.69 178 PHE A C 1
ATOM 1395 O O . PHE A 1 178 ? -8.037 -0.938 17.799 1.00 87.69 178 PHE A O 1
ATOM 1402 N N . LYS A 1 179 ? -7.575 -3.089 17.491 1.00 78.44 179 LYS A N 1
ATOM 1403 C CA . LYS A 1 179 ? -6.183 -2.987 17.972 1.00 78.44 179 LYS A CA 1
ATOM 1404 C C . LYS A 1 179 ? -5.222 -2.479 16.886 1.00 78.44 179 LYS A C 1
ATOM 1406 O O . LYS A 1 179 ? -4.209 -3.110 16.601 1.00 78.44 179 LYS A O 1
ATOM 1411 N N . GLN A 1 180 ? -5.541 -1.343 16.275 1.00 75.94 180 GLN A N 1
ATOM 1412 C CA . GLN A 1 180 ? -4.716 -0.708 15.243 1.00 75.94 180 GLN A CA 1
ATOM 1413 C C . GLN A 1 180 ? -3.827 0.400 15.833 1.00 75.94 180 GLN A C 1
ATOM 1415 O O . GLN A 1 180 ? -4.037 0.867 16.959 1.00 75.94 180 GLN A O 1
ATOM 1420 N N . LYS A 1 181 ? -2.768 0.795 15.113 1.00 74.50 181 LYS A N 1
ATOM 1421 C CA . LYS A 1 181 ? -1.898 1.899 15.563 1.00 74.50 181 LYS A CA 1
ATOM 1422 C C . LYS A 1 181 ? -2.592 3.245 15.384 1.00 74.50 181 LYS A C 1
ATOM 1424 O O . LYS A 1 181 ? -2.363 4.145 16.197 1.00 74.50 181 LYS A O 1
ATOM 1429 N N . GLU A 1 182 ? -3.402 3.314 14.340 1.00 80.44 182 GLU A N 1
ATOM 1430 C CA . GLU A 1 182 ? -4.187 4.420 13.829 1.00 80.44 182 GLU A CA 1
ATOM 1431 C C . GLU A 1 182 ? -5.251 4.888 14.838 1.00 80.44 182 GLU A C 1
ATOM 1433 O O . GLU A 1 182 ? -5.635 4.169 15.764 1.00 80.44 182 GLU A O 1
ATOM 1438 N N . GLU A 1 183 ? -5.704 6.131 14.678 1.00 87.00 183 GLU A N 1
ATOM 1439 C CA . GLU A 1 183 ? -6.743 6.718 15.522 1.00 87.00 183 GLU A CA 1
ATOM 1440 C C . GLU A 1 183 ? -8.100 6.055 15.275 1.00 87.00 183 GLU A C 1
ATOM 1442 O O . GLU A 1 183 ? -8.501 5.813 14.137 1.00 87.00 183 GLU A O 1
ATOM 1447 N N . ILE A 1 184 ? -8.836 5.802 16.356 1.00 88.00 184 ILE A N 1
ATOM 1448 C CA . ILE A 1 184 ? -10.171 5.210 16.290 1.00 88.00 184 ILE A CA 1
ATOM 1449 C C . ILE A 1 184 ? -11.181 6.284 16.639 1.00 88.00 184 ILE A C 1
ATOM 1451 O O . ILE A 1 184 ? -11.145 6.839 17.733 1.00 88.00 184 ILE A O 1
ATOM 1455 N N . SER A 1 185 ? -12.123 6.526 15.741 1.00 91.56 185 SER A N 1
ATOM 1456 C CA . SER A 1 185 ? -13.267 7.395 15.989 1.00 91.56 185 SER A CA 1
ATOM 1457 C C . SER A 1 185 ? -14.557 6.645 15.715 1.00 91.56 185 SER A C 1
ATOM 1459 O O . SER A 1 185 ? -14.609 5.739 14.885 1.00 91.56 185 SER A O 1
ATOM 1461 N N . VAL A 1 186 ? -15.626 7.056 16.390 1.00 90.62 186 VAL A N 1
ATOM 1462 C CA . VAL A 1 186 ? -16.964 6.516 16.162 1.00 90.62 186 VAL A CA 1
ATOM 1463 C C . VAL A 1 186 ? -17.803 7.572 15.464 1.00 90.62 186 VAL A C 1
ATOM 1465 O O . VAL A 1 186 ? -17.820 8.738 15.862 1.00 90.62 186 VAL A O 1
ATOM 1468 N N . LYS A 1 187 ? -18.510 7.161 14.413 1.00 92.00 187 LYS A N 1
ATOM 1469 C CA . LYS A 1 187 ? -19.469 8.010 13.713 1.00 92.00 187 LYS A CA 1
ATOM 1470 C C . LYS A 1 187 ? -20.879 7.754 14.245 1.00 92.00 187 LYS A C 1
ATOM 1472 O O . LYS A 1 187 ? -21.431 6.674 14.066 1.00 92.00 187 LYS A O 1
ATOM 1477 N N . TRP A 1 188 ? -21.469 8.779 14.841 1.00 87.50 188 TRP A N 1
ATOM 1478 C CA . TRP A 1 188 ? -22.8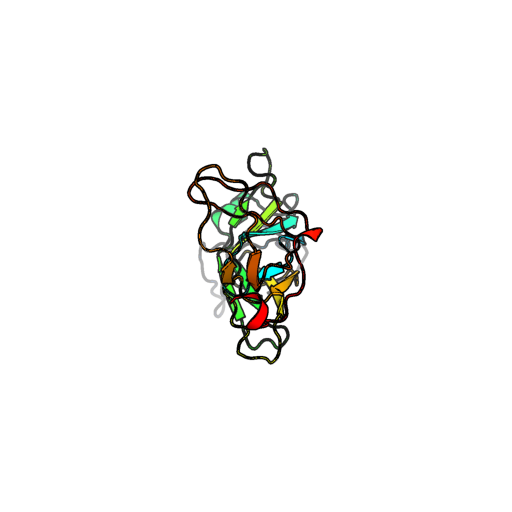43 8.828 15.330 1.00 87.50 188 TRP A CA 1
ATOM 1479 C C . TRP A 1 188 ? -23.685 9.676 14.376 1.00 87.50 188 TRP A C 1
ATOM 1481 O O . TRP A 1 188 ? -23.707 10.906 14.458 1.00 87.50 188 TRP A O 1
ATOM 1491 N N . GLY A 1 189 ? -24.349 9.028 13.417 1.00 87.31 189 GLY A N 1
ATOM 1492 C CA . GLY A 1 189 ? -25.076 9.734 12.361 1.00 87.31 189 GLY A CA 1
ATOM 1493 C C . GLY A 1 189 ? -24.131 10.605 11.529 1.00 87.31 189 GLY A C 1
ATOM 1494 O O . GLY A 1 189 ? -23.336 10.086 10.750 1.00 87.31 189 GLY A O 1
ATOM 1495 N N . VAL A 1 190 ? -24.201 11.927 11.698 1.00 90.94 190 VAL A N 1
ATOM 1496 C CA . VAL A 1 190 ? -23.323 12.902 11.018 1.00 90.94 190 VAL A CA 1
ATOM 1497 C C . VAL A 1 190 ? -22.163 13.401 11.886 1.00 90.94 190 VAL A C 1
ATOM 1499 O O . VAL A 1 190 ? -21.300 14.117 11.389 1.00 90.94 190 VAL A O 1
ATOM 1502 N N . ILE A 1 191 ? -22.120 13.027 13.166 1.00 89.06 191 ILE A N 1
ATOM 1503 C CA . ILE A 1 191 ? -21.097 13.468 14.117 1.00 89.06 191 ILE A CA 1
ATOM 1504 C C . ILE A 1 191 ? -20.020 12.392 14.218 1.00 89.06 191 ILE A C 1
ATOM 1506 O O . ILE A 1 191 ? -20.331 11.225 14.427 1.00 89.06 191 ILE A O 1
ATOM 1510 N N . ILE A 1 192 ? -18.752 12.773 14.104 1.00 92.69 192 ILE A N 1
ATOM 1511 C CA . ILE A 1 192 ? -17.615 11.880 14.353 1.00 92.69 192 ILE A CA 1
ATOM 1512 C C . ILE A 1 192 ? -16.988 12.291 15.682 1.00 92.69 192 ILE A C 1
ATOM 1514 O O . ILE A 1 192 ? -16.746 13.476 15.918 1.00 92.69 192 ILE A O 1
ATOM 1518 N N . THR A 1 193 ? -16.758 11.329 16.574 1.00 90.25 193 THR A N 1
ATOM 1519 C CA . THR A 1 193 ? -16.065 11.610 17.833 1.00 90.25 193 THR A CA 1
ATOM 1520 C C . THR A 1 193 ? -14.620 12.005 17.570 1.00 90.25 193 THR A C 1
ATOM 1522 O O . THR A 1 193 ? -14.001 11.588 16.588 1.00 90.25 193 THR A O 1
ATOM 1525 N N . ARG A 1 194 ? -14.036 12.738 18.520 1.00 90.94 194 ARG A N 1
ATOM 1526 C CA . ARG A 1 194 ? -12.575 12.803 18.612 1.00 90.94 194 ARG A CA 1
ATOM 1527 C C . ARG A 1 194 ? -11.996 11.381 18.709 1.00 90.94 194 ARG A C 1
ATOM 1529 O O . ARG A 1 194 ? -12.727 10.483 19.153 1.00 90.94 194 ARG A O 1
ATOM 1536 N N . PRO A 1 195 ? -10.727 11.193 18.312 1.00 91.94 195 PRO A N 1
ATOM 1537 C CA . PRO A 1 195 ? -10.022 9.94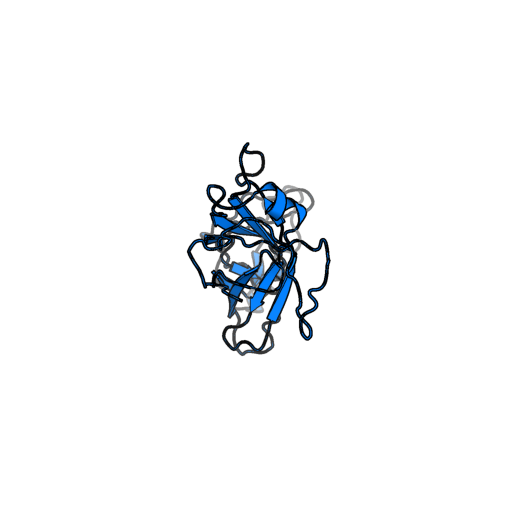2 18.531 1.00 91.94 195 PRO A CA 1
ATOM 1538 C C . PRO A 1 195 ? -10.222 9.449 19.964 1.00 91.94 195 PRO A C 1
ATOM 1540 O O . PRO A 1 195 ? -10.089 10.218 20.921 1.00 91.94 195 PRO A O 1
ATOM 1543 N N . LEU A 1 196 ? -10.610 8.186 20.100 1.00 88.81 196 LEU A N 1
ATOM 1544 C CA . LEU A 1 196 ? -10.779 7.529 21.384 1.00 88.81 196 LEU A CA 1
ATOM 1545 C C . LEU A 1 196 ? -9.416 7.369 22.062 1.00 88.81 196 LEU A C 1
ATOM 1547 O O . LEU A 1 196 ? -8.416 7.061 21.412 1.00 88.81 196 LEU A O 1
ATOM 1551 N N . ASP A 1 197 ? -9.392 7.529 23.384 1.00 88.31 197 ASP A N 1
ATOM 1552 C CA . ASP A 1 197 ? -8.226 7.152 24.178 1.00 88.31 197 ASP A CA 1
ATOM 1553 C C . ASP A 1 197 ? -8.013 5.636 24.061 1.00 88.31 197 ASP A C 1
ATOM 1555 O O . ASP A 1 197 ? -8.960 4.856 24.194 1.00 88.31 197 ASP A O 1
ATOM 1559 N N . LYS A 1 198 ? -6.766 5.202 23.853 1.00 84.38 198 LYS A N 1
ATOM 1560 C CA . LYS A 1 198 ? -6.418 3.776 23.814 1.00 84.38 198 LYS A CA 1
ATOM 1561 C C . LYS A 1 198 ? -6.759 3.061 25.126 1.00 84.38 198 LYS A C 1
ATOM 1563 O O . LYS A 1 198 ? -6.995 1.862 25.094 1.00 84.38 198 LYS A O 1
ATOM 1568 N N . GLN A 1 199 ? -6.862 3.773 26.252 1.00 85.88 199 GLN A N 1
ATOM 1569 C CA . GLN A 1 199 ? -7.345 3.218 27.524 1.00 85.88 199 GLN A CA 1
ATOM 1570 C C . GLN A 1 199 ? -8.827 2.803 27.490 1.00 85.88 199 GLN A C 1
ATOM 1572 O O . GLN A 1 199 ? -9.256 1.996 28.311 1.00 85.88 199 GLN A O 1
ATOM 1577 N N . ALA A 1 200 ? -9.616 3.331 26.548 1.00 85.31 200 ALA A N 1
ATOM 1578 C CA . ALA A 1 200 ? -11.002 2.920 26.336 1.00 85.31 200 ALA A CA 1
ATOM 1579 C C . ALA A 1 200 ? -11.122 1.606 25.539 1.00 85.31 200 ALA A C 1
ATOM 1581 O O . ALA A 1 200 ? -12.225 1.072 25.416 1.00 85.31 200 ALA A O 1
ATOM 1582 N N . LEU A 1 201 ? -10.009 1.083 25.009 1.00 86.25 201 LEU A N 1
ATOM 1583 C CA . LEU A 1 201 ? -9.928 -0.215 24.346 1.00 86.25 201 LEU A CA 1
ATOM 1584 C C . LEU A 1 201 ? -9.441 -1.261 25.346 1.00 86.25 201 LEU A C 1
ATOM 1586 O O . LEU A 1 201 ? -8.370 -1.130 25.934 1.00 86.25 201 LEU A O 1
ATOM 1590 N N . PHE A 1 202 ? -10.208 -2.329 25.504 1.00 85.00 202 PHE A N 1
ATOM 1591 C CA . PHE A 1 202 ? -9.849 -3.451 26.360 1.00 85.00 202 PHE A CA 1
ATOM 1592 C C . PHE A 1 202 ? -10.275 -4.759 25.708 1.00 85.00 202 PHE A C 1
ATOM 1594 O O . PHE A 1 202 ? -11.231 -4.802 24.931 1.00 85.00 202 PHE A O 1
ATOM 1601 N N . ASP A 1 203 ? -9.551 -5.827 26.032 1.00 82.38 203 ASP A N 1
ATOM 1602 C CA . ASP A 1 203 ? -9.953 -7.167 25.631 1.00 82.38 203 ASP A CA 1
ATOM 1603 C C . ASP A 1 203 ? -11.260 -7.539 26.316 1.00 82.38 203 ASP A C 1
ATOM 1605 O O . ASP A 1 203 ? -11.431 -7.352 27.522 1.00 82.38 203 ASP A O 1
ATOM 1609 N N . PHE A 1 204 ? -12.190 -8.061 25.524 1.00 77.88 204 PHE A N 1
ATOM 1610 C CA . PHE A 1 204 ? -13.503 -8.436 26.003 1.00 77.88 204 PHE A CA 1
ATOM 1611 C C . PHE A 1 204 ? -13.742 -9.922 25.764 1.00 77.88 204 PHE A C 1
ATOM 1613 O O . PHE A 1 204 ? -13.744 -10.389 24.625 1.00 77.88 204 PHE A O 1
ATOM 1620 N N . VAL A 1 205 ? -13.963 -10.663 26.848 1.00 73.31 205 VAL A N 1
ATOM 1621 C CA . VAL A 1 205 ? -14.482 -12.028 26.781 1.00 73.31 205 VAL A CA 1
ATOM 1622 C C . VAL A 1 205 ? -15.992 -11.932 26.889 1.00 73.31 205 VAL A C 1
ATOM 1624 O O . VAL A 1 205 ? -16.514 -11.381 27.855 1.00 73.31 205 VAL A O 1
ATOM 1627 N N . TYR A 1 206 ? -16.689 -12.450 25.884 1.00 68.38 206 TYR A N 1
ATOM 1628 C CA . TYR A 1 206 ? -18.142 -12.451 25.889 1.00 68.38 206 TYR A CA 1
ATOM 1629 C C . TYR A 1 206 ? -18.689 -13.196 27.110 1.00 68.38 206 TYR A C 1
ATOM 1631 O O . TYR A 1 206 ? -18.319 -14.341 27.365 1.00 68.38 206 TYR A O 1
ATOM 1639 N N . ASN A 1 207 ? -19.586 -12.536 27.838 1.00 72.62 207 ASN A N 1
ATOM 1640 C CA . ASN A 1 207 ? -20.326 -13.099 28.955 1.00 72.62 207 ASN A CA 1
ATOM 1641 C C . ASN A 1 207 ? -21.798 -12.707 28.802 1.00 72.62 207 ASN A C 1
ATOM 1643 O O . ASN A 1 207 ? -22.113 -11.518 28.831 1.00 72.62 207 ASN A O 1
ATOM 1647 N N . GLU A 1 208 ? -22.684 -13.690 28.631 1.00 67.75 208 GLU A N 1
ATOM 1648 C CA . GLU A 1 208 ? -24.129 -13.472 28.455 1.00 67.75 208 GLU A CA 1
ATOM 1649 C C . GLU A 1 208 ? -24.738 -12.656 29.604 1.00 67.75 208 GLU A C 1
ATOM 1651 O O . GLU A 1 208 ? -25.532 -11.754 29.351 1.00 67.75 208 GLU A O 1
ATOM 1656 N N . ALA A 1 209 ? -24.278 -12.876 30.840 1.00 69.19 209 ALA A N 1
ATOM 1657 C CA . ALA A 1 209 ? -24.815 -12.229 32.037 1.00 69.19 209 ALA A CA 1
ATOM 1658 C C . ALA A 1 209 ? -24.509 -10.721 32.145 1.00 69.19 209 ALA A C 1
ATOM 1660 O O . ALA A 1 209 ? -25.122 -10.033 32.954 1.00 69.19 209 ALA A O 1
ATOM 1661 N N . GLU A 1 210 ? -23.566 -10.182 31.360 1.00 63.03 210 GLU A N 1
ATOM 1662 C CA . GLU A 1 210 ? -23.298 -8.732 31.323 1.00 63.03 210 GLU A CA 1
ATOM 1663 C C . GLU A 1 210 ? -24.267 -7.960 30.410 1.00 63.03 210 GLU A C 1
ATOM 1665 O O . GLU A 1 210 ? -24.145 -6.737 30.275 1.00 63.03 210 GLU A O 1
ATOM 1670 N N . PHE A 1 211 ? -25.180 -8.661 29.729 1.00 58.38 211 PHE A N 1
ATOM 1671 C CA . PHE A 1 211 ? -25.997 -8.091 28.660 1.00 58.38 211 PHE A CA 1
ATOM 1672 C C . PHE A 1 211 ? -27.482 -8.480 28.676 1.00 58.38 211 PHE A C 1
ATOM 1674 O O . PHE A 1 211 ? -28.161 -8.197 27.681 1.00 58.38 211 PHE A O 1
ATOM 1681 N N . GLU A 1 212 ? -27.957 -9.097 29.757 1.00 53.72 212 GLU A N 1
ATOM 1682 C CA . GLU A 1 212 ? -29.375 -9.103 30.156 1.00 53.72 212 GLU A CA 1
ATOM 1683 C C . GLU A 1 212 ? -29.662 -7.903 31.070 1.00 53.72 212 GLU A C 1
ATOM 1685 O O . GLU A 1 212 ? -30.745 -7.295 30.911 1.00 53.72 212 GLU A O 1
#